Protein AF-A0A482V685-F1 (afdb_monomer_lite)

Organism: Asbolus verrucosus (NCBI:txid1661398)

InterPro domains:
  IPR013604 7TM chemosensory receptor [PF08395] (201-281)

Foldseek 3Di:
DQPPLVQVLQVVCLVLLLADRLDDDDDPVSVVVLVVSLVVLVVLLVQLVVLPPVPPDDDPVVVVVVVVVSVVLSVVSVCSNCCCRPPCVVVSNVLSVVLVVLCVVLVPSPVLVVLSVVLVCQLVVVVVVLVVVLVVVCVVPPVPSSCSNPVSVSVSVSSVSSVVSVVVSSVVSVVSSVVVVVVVVCCVLCVVCVVPVPVSVLVVVVVLLVVLVVVLVVLVVCLVPPDPDPVVNVVSVVVSVVSVVPPDFDDDVVPGTSDPVVVVVVVVVVVVVVVVVVVVVVVVVVD

Secondary structure (DSSP, 8-state):
---HHHHHHHHHHHHTTSS--SS----HHHHHHHHHHHHHHHHHHHHHHHH-GGGGSS-HHHHHHHHHHHHHHHHHHHHHHHIIIIISHHHHHHHHHHHHHHHHHH--HHHHHHHHHHHHHHHHHHHHHHHHHHHHHHHHH-HHHHHHHHHHHHHHHHHHHHHHHHHHHHHHHHHHHHHHHHHHHHHHHHTTTSS-HHHHHHHHHHHHHHHHHHHHHHHHHHHHHH--SHHHHHHHHHHHHHHHHT----EETTTEE--HHHHHHHHHHHHHHHHHHHHHHHHHHT-

Sequence (287 aa):
MAPKSLKCLFNIGSFLAITPCYEQKVTFLRKVYSVLLMIFITICVGVSNGYRQFYRGSMYLRVVTSILMEIVLLLFSCYTTMAVVFFKREQWQRLMKNLKIIIKALGDDRAISRAASAAIFAVIFTLVLEIFSYSVWSQIFGFGRYFWDFSVYYLEFYMLLYYNIFLCFILSLLLSYYKQLRRALLQDLFLPLKDSGATALIIMCDLILMEVEKILDLFCDLQRDYVKNPLQRRLLDDINLMILQNIPKFSGARFFDISRSTILHSLETVTTFIIISIQFRTSMINQ

pLDDT: mean 87.03, std 8.71, range [55.22, 96.44]

Radius of gyration: 31.17 Å; chains: 1; bounding box: 61×54×102 Å

Structure (mmCIF, N/CA/C/O backbone):
data_AF-A0A482V685-F1
#
_entry.id   AF-A0A482V685-F1
#
loop_
_atom_site.group_PDB
_atom_site.id
_atom_site.type_symbol
_atom_site.label_atom_id
_atom_site.label_alt_id
_atom_site.label_comp_id
_atom_site.label_asym_id
_atom_site.label_entity_id
_atom_site.label_seq_id
_atom_site.pdbx_PDB_ins_code
_atom_site.Cartn_x
_atom_site.Cartn_y
_atom_site.Cartn_z
_atom_site.occupancy
_atom_site.B_iso_or_equiv
_atom_site.auth_seq_id
_atom_site.auth_comp_id
_atom_site.auth_asym_id
_atom_site.auth_atom_id
_atom_site.pdbx_PDB_model_num
ATOM 1 N N . MET A 1 1 ? -17.330 13.496 7.751 1.00 62.19 1 MET A N 1
ATOM 2 C CA . MET A 1 1 ? -16.949 13.641 6.322 1.00 62.19 1 MET A CA 1
ATOM 3 C C . MET A 1 1 ? -15.516 13.134 6.198 1.00 62.19 1 MET A C 1
ATOM 5 O O . MET A 1 1 ? -14.793 13.294 7.168 1.00 62.19 1 MET A O 1
ATOM 9 N N . ALA A 1 2 ? -15.097 12.479 5.111 1.00 74.50 2 ALA A N 1
ATOM 10 C CA . ALA A 1 2 ? -13.683 12.094 5.004 1.00 74.50 2 ALA A CA 1
ATOM 11 C C . ALA A 1 2 ? -12.808 13.363 4.916 1.00 74.50 2 ALA A C 1
ATOM 13 O O . ALA A 1 2 ? -13.214 14.304 4.225 1.00 74.50 2 ALA A O 1
ATOM 14 N N . PRO A 1 3 ? -11.641 13.420 5.583 1.00 86.00 3 PRO A N 1
ATOM 15 C CA . PRO A 1 3 ? -10.763 14.579 5.486 1.00 86.00 3 PRO A CA 1
ATOM 16 C C . PRO A 1 3 ? -10.330 14.801 4.030 1.00 86.00 3 PRO A C 1
ATOM 18 O O . PRO A 1 3 ? -10.116 13.848 3.276 1.00 86.00 3 PRO A O 1
ATOM 21 N N . LYS A 1 4 ? -10.206 16.071 3.620 1.00 91.31 4 LYS A N 1
ATOM 22 C CA . LYS A 1 4 ? -9.883 16.456 2.230 1.00 91.31 4 LYS A CA 1
ATOM 23 C C . LYS A 1 4 ? -8.593 15.791 1.722 1.00 91.31 4 LYS A C 1
ATOM 25 O O . LYS A 1 4 ? -8.537 15.378 0.566 1.00 91.31 4 LYS A O 1
ATOM 30 N N . SER A 1 5 ? -7.597 15.629 2.597 1.00 89.81 5 SER A N 1
ATOM 31 C CA . SER A 1 5 ? -6.329 14.945 2.308 1.00 89.81 5 SER A CA 1
ATOM 32 C C . SER A 1 5 ? -6.538 13.487 1.897 1.00 89.81 5 SER A C 1
ATOM 34 O O . SER A 1 5 ? -6.016 13.046 0.878 1.00 89.81 5 SER A O 1
ATOM 36 N N . LEU A 1 6 ? -7.386 12.750 2.612 1.00 90.88 6 LEU A N 1
ATOM 37 C CA . LEU A 1 6 ? -7.695 11.363 2.280 1.00 90.88 6 LEU A CA 1
ATOM 38 C C . LEU A 1 6 ? -8.316 11.237 0.885 1.00 90.88 6 LEU A C 1
ATOM 40 O O . LEU A 1 6 ? -7.913 10.380 0.100 1.00 90.88 6 LEU A O 1
ATOM 44 N N . LYS A 1 7 ? -9.266 12.122 0.554 1.00 91.81 7 LYS A N 1
ATOM 45 C CA . LYS A 1 7 ? -9.892 12.155 -0.775 1.00 91.81 7 LYS A CA 1
ATOM 46 C C . LYS A 1 7 ? -8.856 12.422 -1.870 1.00 91.81 7 LYS A C 1
ATOM 48 O O . LYS A 1 7 ? -8.903 11.771 -2.906 1.00 91.81 7 LYS A O 1
ATOM 53 N N . CYS A 1 8 ? -7.901 13.318 -1.620 1.00 93.69 8 CYS A N 1
ATOM 54 C CA . CYS A 1 8 ? -6.792 13.579 -2.536 1.00 93.69 8 CYS A CA 1
ATOM 55 C C . CYS A 1 8 ? -5.939 12.321 -2.771 1.00 93.69 8 CYS A C 1
ATOM 57 O O . CYS A 1 8 ? -5.751 11.923 -3.918 1.00 93.69 8 CYS A O 1
ATOM 59 N N . LEU A 1 9 ? -5.518 11.637 -1.699 1.00 93.94 9 LEU A N 1
ATOM 60 C CA . LEU A 1 9 ? -4.710 10.418 -1.797 1.00 93.94 9 LEU A CA 1
ATOM 61 C C . LEU A 1 9 ? -5.416 9.336 -2.629 1.00 93.94 9 LEU A C 1
ATOM 63 O O . LEU A 1 9 ? -4.810 8.771 -3.536 1.00 93.94 9 LEU A O 1
ATOM 67 N N . PHE A 1 10 ? -6.708 9.094 -2.382 1.00 92.81 10 PHE A N 1
ATOM 68 C CA . PHE A 1 10 ? -7.498 8.134 -3.161 1.00 92.81 10 PHE A CA 1
ATOM 69 C C . PHE A 1 10 ? -7.735 8.562 -4.609 1.00 92.81 10 PHE A C 1
ATOM 71 O O . PHE A 1 10 ? -7.785 7.705 -5.488 1.00 92.81 10 PHE A O 1
ATOM 78 N N . ASN A 1 11 ? -7.872 9.860 -4.878 1.00 93.44 11 ASN A N 1
ATOM 79 C CA . ASN A 1 11 ? -8.016 10.359 -6.242 1.00 93.44 11 ASN A CA 1
ATOM 80 C C . ASN A 1 11 ? -6.745 10.108 -7.063 1.00 93.44 11 ASN A C 1
ATOM 82 O O . ASN A 1 11 ? -6.858 9.646 -8.197 1.00 93.44 11 ASN A O 1
ATOM 86 N N . ILE A 1 12 ? -5.560 10.329 -6.477 1.00 93.56 12 ILE A N 1
ATOM 87 C CA . ILE A 1 12 ? -4.270 10.031 -7.123 1.00 93.56 12 ILE A CA 1
ATOM 88 C C . ILE A 1 12 ? -4.190 8.538 -7.470 1.00 93.56 12 ILE A C 1
ATOM 90 O O . ILE A 1 12 ? -3.956 8.177 -8.618 1.00 93.56 12 ILE A O 1
ATOM 94 N N . GLY A 1 13 ? -4.479 7.651 -6.516 1.00 93.19 13 GLY A N 1
ATOM 95 C CA . GLY A 1 13 ? -4.413 6.207 -6.766 1.00 93.19 13 GLY A CA 1
ATOM 96 C C . GLY A 1 13 ? -5.493 5.706 -7.723 1.00 93.19 13 GLY A C 1
ATOM 97 O O . GLY A 1 13 ? -5.265 4.756 -8.470 1.00 93.19 13 GLY A O 1
ATOM 98 N N . SER A 1 14 ? -6.654 6.364 -7.752 1.00 93.56 14 SER A N 1
ATOM 99 C CA . SER A 1 14 ? -7.713 6.068 -8.715 1.00 93.56 14 SER A CA 1
ATOM 100 C C . SER A 1 14 ? -7.329 6.485 -10.131 1.00 93.56 14 SER A C 1
ATOM 102 O O . SER A 1 14 ? -7.692 5.774 -11.067 1.00 93.56 14 SER A O 1
ATOM 104 N N . PHE A 1 15 ? -6.617 7.603 -10.294 1.00 93.50 15 PHE A N 1
ATOM 105 C CA . PHE A 1 15 ? -6.074 8.039 -11.582 1.00 93.50 15 PHE A CA 1
ATOM 106 C C . PHE A 1 15 ? -5.068 7.017 -12.127 1.00 93.50 15 PHE A C 1
ATOM 108 O O . PHE A 1 15 ? -5.169 6.606 -13.280 1.00 93.50 15 PHE A O 1
ATOM 115 N N . LEU A 1 16 ? -4.197 6.500 -11.258 1.00 92.94 16 LEU A N 1
ATOM 116 C CA . LEU A 1 16 ? -3.242 5.436 -11.580 1.00 92.94 16 LEU A CA 1
ATOM 117 C C . LEU A 1 16 ? -3.884 4.041 -11.733 1.00 92.94 16 LEU A C 1
ATOM 119 O O . LEU A 1 16 ? -3.189 3.068 -11.977 1.00 92.94 16 LEU A O 1
ATOM 123 N N . ALA A 1 17 ? -5.201 3.903 -11.545 1.00 93.94 17 ALA A N 1
ATOM 124 C CA . ALA A 1 17 ? -5.900 2.613 -11.478 1.00 93.94 17 ALA A CA 1
ATOM 125 C C . ALA A 1 17 ? -5.356 1.620 -10.418 1.00 93.94 17 ALA A C 1
ATOM 127 O O . ALA A 1 17 ? -5.710 0.444 -10.446 1.00 93.94 17 ALA A O 1
ATOM 128 N N . ILE A 1 18 ? -4.565 2.091 -9.447 1.00 93.31 18 ILE A N 1
ATOM 129 C CA . ILE A 1 18 ? -4.012 1.282 -8.348 1.00 93.31 18 ILE A CA 1
ATOM 130 C C . ILE A 1 18 ? -5.030 1.124 -7.218 1.00 93.31 18 ILE A C 1
ATOM 132 O O . ILE A 1 18 ? -5.082 0.089 -6.562 1.00 93.31 18 ILE A O 1
ATOM 136 N N . THR A 1 19 ? -5.843 2.147 -6.950 1.00 92.19 19 THR A N 1
ATOM 137 C CA . THR A 1 19 ? -6.819 2.104 -5.853 1.00 92.19 19 THR A CA 1
ATOM 138 C C . THR A 1 19 ? -8.241 2.284 -6.370 1.00 92.19 19 THR A C 1
ATOM 140 O O . THR A 1 19 ? -8.478 3.016 -7.337 1.00 92.19 19 THR A O 1
ATOM 143 N N . PRO A 1 20 ? -9.235 1.619 -5.755 1.00 84.25 20 PRO A N 1
ATOM 144 C CA . PRO A 1 20 ? -10.628 1.839 -6.095 1.00 84.25 20 PRO A CA 1
ATOM 145 C C . PRO A 1 20 ? -11.108 3.180 -5.520 1.00 84.25 20 PRO A C 1
ATOM 147 O O . PRO A 1 20 ? -10.940 3.479 -4.342 1.00 84.25 20 PRO A O 1
ATOM 150 N N . CYS A 1 21 ? -11.747 3.980 -6.371 1.00 81.81 21 CYS A N 1
ATOM 151 C CA . CYS A 1 21 ? -12.415 5.233 -6.013 1.00 81.81 21 CYS A CA 1
ATOM 152 C C . CYS A 1 21 ? -13.366 5.041 -4.820 1.00 81.81 21 CYS A C 1
ATOM 154 O O . CYS A 1 21 ? -14.158 4.097 -4.790 1.00 81.81 21 CYS A O 1
ATOM 156 N N . TYR A 1 22 ? -13.286 5.967 -3.862 1.00 75.00 22 TYR A N 1
ATOM 157 C CA . TYR A 1 22 ? -13.930 5.883 -2.550 1.00 75.00 22 TYR A CA 1
ATOM 158 C C . TYR A 1 22 ? -15.470 5.902 -2.601 1.00 75.00 22 TYR A C 1
ATOM 160 O O . TYR A 1 22 ? -16.114 5.278 -1.760 1.00 75.00 22 TYR A O 1
ATOM 168 N N . GLU A 1 23 ? -16.075 6.599 -3.572 1.00 77.25 23 GLU A N 1
ATOM 169 C CA . GLU A 1 23 ? -17.524 6.894 -3.563 1.00 77.25 23 GLU A CA 1
ATOM 170 C C . GLU A 1 23 ? -18.298 6.306 -4.750 1.00 77.25 23 GLU A C 1
ATOM 172 O O . GLU A 1 23 ? -19.525 6.234 -4.708 1.00 77.25 23 GLU A O 1
ATOM 177 N N . GLN A 1 24 ? -17.619 5.855 -5.806 1.00 75.38 24 GLN A N 1
ATOM 178 C CA . GLN A 1 24 ? -18.279 5.598 -7.085 1.00 75.38 24 GLN A CA 1
ATOM 179 C C . GLN A 1 24 ? -18.503 4.104 -7.346 1.00 75.38 24 GLN A C 1
ATOM 181 O O . GLN A 1 24 ? -17.577 3.291 -7.261 1.00 75.38 24 GLN A O 1
ATOM 186 N N . LYS A 1 25 ? -19.739 3.734 -7.725 1.00 82.31 25 LYS A N 1
ATOM 187 C CA . LYS A 1 25 ? -20.015 2.418 -8.322 1.00 82.31 25 LYS A CA 1
ATOM 188 C C . LYS A 1 25 ? -19.099 2.266 -9.538 1.00 82.31 25 LYS A C 1
ATOM 190 O O . LYS A 1 25 ? -19.094 3.121 -10.417 1.00 82.31 25 LYS A O 1
ATOM 195 N N . VAL A 1 26 ? -18.300 1.200 -9.561 1.00 77.56 26 VAL A N 1
ATOM 196 C CA . VAL A 1 26 ? -17.372 0.928 -10.667 1.00 77.56 26 VAL A CA 1
ATOM 197 C C . VAL A 1 26 ? -18.179 0.813 -11.957 1.00 77.56 26 VAL A C 1
ATOM 199 O O . VAL A 1 26 ? -18.981 -0.110 -12.102 1.00 77.56 26 VAL A O 1
ATOM 202 N N . THR A 1 27 ? -17.978 1.761 -12.865 1.00 89.62 27 THR A N 1
ATOM 203 C CA . THR A 1 27 ? -18.570 1.755 -14.200 1.00 89.62 27 THR A CA 1
ATOM 204 C C . THR A 1 27 ? -17.778 0.819 -15.110 1.00 89.62 27 THR A C 1
ATOM 206 O O . THR A 1 27 ? -16.584 0.591 -14.901 1.00 89.62 27 THR A O 1
ATOM 209 N N . PHE A 1 28 ? -18.434 0.277 -16.138 1.00 92.56 28 PHE A N 1
ATOM 210 C CA . PHE A 1 28 ? -17.773 -0.515 -17.180 1.00 92.56 28 PHE A CA 1
ATOM 211 C C . PHE A 1 28 ? -16.567 0.231 -17.785 1.00 92.56 28 PHE A C 1
ATOM 213 O O . PHE A 1 28 ? -15.498 -0.356 -17.932 1.00 92.56 28 PHE A O 1
ATOM 220 N N . LEU A 1 29 ? -16.695 1.550 -17.982 1.00 91.88 29 LEU A N 1
ATOM 221 C CA . LEU A 1 29 ? -15.625 2.436 -18.460 1.00 91.88 29 LEU A CA 1
ATOM 222 C C . LEU A 1 29 ? -14.333 2.333 -17.645 1.00 91.88 29 LEU A C 1
ATOM 224 O O . LEU A 1 29 ? -13.248 2.372 -18.210 1.00 91.88 29 LEU A O 1
ATOM 228 N N . ARG A 1 30 ? -14.422 2.152 -16.324 1.00 91.44 30 ARG A N 1
ATOM 229 C CA . ARG A 1 30 ? -13.226 2.029 -15.486 1.00 91.44 30 ARG A CA 1
ATOM 230 C C . ARG A 1 30 ? -12.493 0.706 -15.693 1.00 91.44 30 ARG A C 1
ATOM 232 O O . ARG A 1 30 ? -11.270 0.672 -15.604 1.00 91.44 30 ARG A O 1
ATOM 239 N N . LYS A 1 31 ? -13.227 -0.376 -15.967 1.00 93.94 31 LYS A N 1
ATOM 240 C CA . LYS A 1 31 ? -12.612 -1.663 -16.317 1.00 93.94 31 LYS A CA 1
ATOM 241 C C . LYS A 1 31 ? -11.865 -1.544 -17.640 1.00 93.94 31 LYS A C 1
ATOM 243 O O . LYS A 1 31 ? -10.714 -1.952 -17.715 1.00 93.94 31 LYS A O 1
ATOM 248 N N . VAL A 1 32 ? -12.504 -0.918 -18.631 1.00 95.38 32 VAL A N 1
ATOM 249 C CA . VAL A 1 32 ? -11.889 -0.632 -19.933 1.00 95.38 32 VAL A CA 1
ATOM 250 C C . VAL A 1 32 ? -10.640 0.233 -19.754 1.00 95.38 32 VAL A C 1
ATOM 252 O O . VAL A 1 32 ? -9.585 -0.144 -20.245 1.00 95.38 32 VAL A O 1
ATOM 255 N N . TYR A 1 33 ? -10.716 1.314 -18.971 1.00 94.69 33 TYR A N 1
ATOM 256 C CA . TYR A 1 33 ? -9.562 2.165 -18.658 1.00 94.69 33 TYR A CA 1
ATOM 257 C C . TYR A 1 33 ? -8.395 1.378 -18.052 1.00 94.69 33 TYR A C 1
ATOM 259 O O . TYR A 1 33 ? -7.266 1.525 -18.502 1.00 94.69 33 TYR A O 1
ATOM 267 N N . SER A 1 34 ? -8.656 0.502 -17.076 1.00 94.56 34 SER A N 1
ATOM 268 C CA . SER A 1 34 ? -7.600 -0.304 -16.454 1.00 94.56 34 SER A CA 1
ATOM 269 C C . SER A 1 34 ? -6.942 -1.277 -17.433 1.00 94.56 34 SER A C 1
ATOM 271 O O . SER A 1 34 ? -5.732 -1.460 -17.372 1.00 94.56 34 SER A O 1
ATOM 273 N N . VAL A 1 35 ? -7.717 -1.899 -18.327 1.00 95.56 35 VAL A N 1
ATOM 274 C CA . VAL A 1 35 ? -7.177 -2.805 -19.355 1.00 95.56 35 VAL A CA 1
ATOM 275 C C . VAL A 1 35 ? -6.367 -2.022 -20.387 1.00 95.56 35 VAL A C 1
ATOM 277 O O . VAL A 1 35 ? -5.271 -2.442 -20.743 1.00 95.56 35 VAL A O 1
ATOM 280 N N . LEU A 1 36 ? -6.860 -0.858 -20.821 1.00 96.06 36 LEU A N 1
ATOM 281 C CA . LEU A 1 36 ? -6.136 0.022 -21.740 1.00 96.06 36 LEU A CA 1
ATOM 282 C C . LEU A 1 36 ? -4.824 0.522 -21.132 1.00 96.06 36 LEU A C 1
ATOM 284 O O . LEU A 1 36 ? -3.802 0.481 -21.808 1.00 96.06 36 LEU A O 1
ATOM 288 N N . LEU A 1 37 ? -4.831 0.929 -19.859 1.00 94.25 37 LEU A N 1
ATOM 289 C CA . LEU A 1 37 ? -3.624 1.341 -19.142 1.00 94.25 37 LEU A CA 1
ATOM 290 C C . LEU A 1 37 ? -2.604 0.197 -19.076 1.00 94.25 37 LEU A C 1
ATOM 292 O O . LEU A 1 37 ? -1.417 0.419 -19.287 1.00 94.25 37 LEU A O 1
ATOM 296 N N . MET A 1 38 ? -3.067 -1.033 -18.851 1.00 95.56 38 MET A N 1
ATOM 297 C CA . MET A 1 38 ? -2.201 -2.209 -18.824 1.00 95.56 38 MET A CA 1
ATOM 298 C C . MET A 1 38 ? -1.584 -2.549 -20.177 1.00 95.56 38 MET A C 1
ATOM 300 O O . MET A 1 38 ? -0.382 -2.812 -20.259 1.00 95.56 38 MET A O 1
ATOM 304 N N . ILE A 1 39 ? -2.385 -2.514 -21.242 1.00 96.25 39 ILE A N 1
ATOM 305 C CA . ILE A 1 39 ? -1.893 -2.710 -22.610 1.00 96.25 39 ILE A CA 1
ATOM 306 C C . ILE A 1 39 ? -0.878 -1.614 -22.950 1.00 96.25 39 ILE A C 1
ATOM 308 O O . ILE A 1 39 ? 0.193 -1.916 -23.468 1.00 96.25 39 ILE A O 1
ATOM 312 N N . PHE A 1 40 ? -1.180 -0.363 -22.597 1.00 95.75 40 PHE A N 1
ATOM 313 C CA . PHE A 1 40 ? -0.293 0.775 -22.812 1.00 95.75 40 PHE A CA 1
ATOM 314 C C . PHE A 1 40 ? 1.056 0.597 -22.104 1.00 95.75 40 PHE A C 1
ATOM 316 O O . PHE A 1 40 ? 2.086 0.669 -22.768 1.00 95.75 40 PHE A O 1
ATOM 323 N N . ILE A 1 41 ? 1.067 0.277 -20.801 1.00 94.44 41 ILE A N 1
ATOM 324 C CA . ILE A 1 41 ? 2.307 0.023 -20.043 1.00 94.44 41 ILE A CA 1
ATOM 325 C C . ILE A 1 41 ? 3.104 -1.122 -20.684 1.00 94.44 41 ILE A C 1
ATOM 327 O O . ILE A 1 41 ? 4.301 -0.978 -20.911 1.00 94.44 41 ILE A O 1
ATOM 331 N N . THR A 1 42 ? 2.444 -2.220 -21.064 1.00 95.56 42 THR A N 1
ATOM 332 C CA . THR A 1 42 ? 3.111 -3.381 -21.681 1.00 95.56 42 THR A CA 1
ATOM 333 C C . THR A 1 42 ? 3.760 -3.033 -23.026 1.00 95.56 42 THR A C 1
ATOM 335 O O . THR A 1 42 ? 4.901 -3.418 -23.280 1.00 95.56 42 THR A O 1
ATOM 338 N N . ILE A 1 43 ? 3.064 -2.275 -23.883 1.00 96.12 43 ILE A N 1
ATOM 339 C CA . ILE A 1 43 ? 3.611 -1.796 -25.163 1.00 96.12 43 ILE A CA 1
ATOM 340 C C . ILE A 1 43 ? 4.798 -0.866 -24.907 1.00 96.12 43 ILE A C 1
ATOM 342 O O . ILE A 1 43 ? 5.842 -1.023 -25.536 1.00 96.12 43 ILE A O 1
ATOM 346 N N . CYS A 1 44 ? 4.666 0.068 -23.966 1.00 94.62 44 CYS A N 1
ATOM 347 C CA . CYS A 1 44 ? 5.731 0.988 -23.586 1.00 94.62 44 CYS A CA 1
ATOM 348 C C . CYS A 1 44 ? 6.988 0.248 -23.102 1.00 94.62 44 CYS A C 1
ATOM 350 O O . CYS A 1 44 ? 8.083 0.586 -23.547 1.00 94.62 44 CYS A O 1
ATOM 352 N N . VAL A 1 45 ? 6.846 -0.784 -22.263 1.00 93.94 45 VAL A N 1
ATOM 353 C CA . VAL A 1 45 ? 7.972 -1.626 -21.817 1.00 93.94 45 VAL A CA 1
ATOM 354 C C . VAL A 1 45 ? 8.614 -2.340 -23.006 1.00 93.94 45 VAL A C 1
ATOM 356 O O . VAL A 1 45 ? 9.831 -2.298 -23.158 1.00 93.94 45 VAL A O 1
ATOM 359 N N . GLY A 1 46 ? 7.812 -2.930 -23.899 1.00 93.25 46 GLY A N 1
ATOM 360 C CA . GLY A 1 46 ? 8.320 -3.593 -25.103 1.00 93.25 46 GLY A CA 1
ATOM 361 C C . GLY A 1 46 ? 9.110 -2.652 -26.020 1.00 93.25 46 GLY A C 1
ATOM 362 O O . GLY A 1 46 ? 10.200 -2.999 -26.474 1.00 93.25 46 GLY A O 1
ATOM 363 N N . VAL A 1 47 ? 8.596 -1.439 -26.248 1.00 92.94 47 VAL A N 1
ATOM 364 C CA . VAL A 1 47 ? 9.275 -0.400 -27.038 1.00 92.94 47 VAL A CA 1
ATOM 365 C C . VAL A 1 47 ? 10.567 0.047 -26.351 1.00 92.94 47 VAL A C 1
ATOM 367 O O . VAL A 1 47 ? 11.613 0.075 -26.997 1.00 92.94 47 VAL A O 1
ATOM 370 N N . SER A 1 48 ? 10.524 0.338 -25.047 1.00 91.94 48 SER A N 1
ATOM 371 C CA . SER A 1 48 ? 11.700 0.746 -24.266 1.00 91.94 48 SER A CA 1
ATOM 372 C C . SER A 1 48 ? 12.801 -0.321 -24.310 1.00 91.94 48 SER A C 1
ATOM 374 O O . SER A 1 48 ? 13.964 -0.006 -24.559 1.00 91.94 48 SER A O 1
ATOM 376 N N . ASN A 1 49 ? 12.432 -1.599 -24.209 1.00 89.50 49 ASN A N 1
ATOM 377 C CA . ASN A 1 49 ? 13.371 -2.715 -24.313 1.00 89.50 49 ASN A CA 1
ATOM 378 C C . ASN A 1 49 ? 13.982 -2.865 -25.711 1.00 89.50 49 ASN A C 1
ATOM 380 O O . ASN A 1 49 ? 15.149 -3.236 -25.823 1.00 89.50 49 ASN A O 1
ATOM 384 N N . GLY A 1 50 ? 13.242 -2.526 -26.770 1.00 90.00 50 GLY A N 1
ATOM 385 C CA . GLY A 1 50 ? 13.778 -2.471 -28.132 1.00 90.00 50 GLY A CA 1
ATOM 386 C C . GLY A 1 50 ? 14.837 -1.378 -28.322 1.00 90.00 50 GLY A C 1
ATOM 387 O O . GLY A 1 50 ? 15.829 -1.598 -29.019 1.00 90.00 50 GLY A O 1
ATOM 388 N N . TYR A 1 51 ? 14.656 -0.220 -27.677 1.00 88.81 51 TYR A N 1
ATOM 389 C CA . TYR A 1 51 ? 15.606 0.899 -27.741 1.00 88.81 51 TYR A CA 1
ATOM 390 C C . TYR A 1 51 ? 16.844 0.704 -26.860 1.00 88.81 51 TYR A C 1
ATOM 392 O O . TYR A 1 51 ? 17.928 1.161 -27.232 1.00 88.81 51 TYR A O 1
ATOM 400 N N . ARG A 1 52 ? 16.731 -0.049 -25.757 1.00 84.88 52 ARG A N 1
ATOM 401 C CA . ARG A 1 52 ? 17.841 -0.420 -24.863 1.00 84.88 52 ARG A CA 1
ATOM 402 C C . ARG A 1 52 ? 18.812 -1.418 -25.522 1.00 84.88 52 ARG A C 1
ATOM 404 O O . ARG A 1 52 ? 19.065 -2.508 -25.020 1.00 84.88 52 ARG A O 1
ATOM 411 N N . GLN A 1 53 ? 19.484 -1.015 -26.603 1.00 73.25 53 GLN A N 1
ATOM 412 C CA . GLN A 1 53 ? 20.638 -1.722 -27.192 1.00 73.25 53 GLN A CA 1
ATOM 413 C C . GLN A 1 53 ? 21.889 -1.737 -26.279 1.00 73.25 53 GLN A C 1
ATOM 415 O O . GLN A 1 53 ? 22.956 -2.205 -26.681 1.00 73.25 53 GLN A O 1
ATOM 420 N N . PHE A 1 54 ? 21.767 -1.271 -25.031 1.00 63.28 54 PHE A N 1
ATOM 421 C CA . PHE A 1 54 ? 22.844 -1.124 -24.046 1.00 63.28 54 PHE A CA 1
ATOM 422 C C . PHE A 1 54 ? 23.504 -2.454 -23.625 1.00 63.28 54 PHE A C 1
ATOM 424 O O . PHE A 1 54 ? 24.600 -2.466 -23.066 1.00 63.28 54 PHE A O 1
ATOM 431 N N . TYR A 1 55 ? 22.884 -3.596 -23.929 1.00 64.25 55 TYR A N 1
ATOM 432 C CA . TYR A 1 55 ? 23.368 -4.913 -23.507 1.00 64.25 55 TYR A CA 1
ATOM 433 C C . TYR A 1 55 ? 24.577 -5.449 -24.281 1.00 64.25 55 TYR A C 1
ATOM 435 O O . TYR A 1 55 ? 25.145 -6.461 -23.882 1.00 64.25 55 TYR A O 1
ATOM 443 N N . ARG A 1 56 ? 25.029 -4.775 -25.347 1.00 66.19 56 ARG A N 1
ATOM 444 C CA . ARG A 1 56 ? 26.152 -5.272 -26.163 1.00 66.19 56 ARG A CA 1
ATOM 445 C C . ARG A 1 56 ? 27.526 -5.216 -25.482 1.00 66.19 56 ARG A C 1
ATOM 447 O O . ARG A 1 56 ? 28.439 -5.858 -25.983 1.00 66.19 56 ARG A O 1
ATOM 454 N N . GLY A 1 57 ? 27.688 -4.490 -24.370 1.00 75.25 57 GLY A N 1
ATOM 455 C CA . GLY A 1 57 ? 29.006 -4.290 -23.739 1.00 75.25 57 GLY A CA 1
ATOM 456 C C . GLY A 1 57 ? 29.091 -4.488 -22.222 1.00 75.25 57 GLY A C 1
ATOM 457 O O . GLY A 1 57 ? 30.164 -4.296 -21.658 1.00 75.25 57 GLY A O 1
ATOM 458 N N . SER A 1 58 ? 27.998 -4.831 -21.532 1.00 68.00 58 SER A N 1
ATOM 459 C CA . SER A 1 58 ? 27.992 -4.929 -20.061 1.00 68.00 58 SER A CA 1
ATOM 460 C C . SER A 1 58 ? 28.127 -6.370 -19.561 1.00 68.00 58 SER A C 1
ATOM 462 O O . SER A 1 58 ? 27.626 -7.289 -20.202 1.00 68.00 58 SER A O 1
ATOM 464 N N . MET A 1 59 ? 28.744 -6.566 -18.387 1.00 81.44 59 MET A N 1
ATOM 465 C CA . MET A 1 59 ? 28.832 -7.876 -17.725 1.00 81.44 59 MET A CA 1
ATOM 466 C C . MET A 1 59 ? 27.443 -8.520 -17.571 1.00 81.44 59 MET A C 1
ATOM 468 O O . MET A 1 59 ? 26.525 -7.882 -17.054 1.00 81.44 59 MET A O 1
ATOM 472 N N . TYR A 1 60 ? 27.316 -9.796 -17.956 1.00 87.19 60 TYR A N 1
ATOM 473 C CA . TYR A 1 60 ? 26.068 -10.577 -17.972 1.00 87.19 60 TYR A CA 1
ATOM 474 C C . TYR A 1 60 ? 25.196 -10.420 -16.714 1.00 87.19 60 TYR A C 1
ATOM 476 O O . TYR A 1 60 ? 23.975 -10.347 -16.822 1.00 87.19 60 TYR A O 1
ATOM 484 N N . LEU A 1 61 ? 25.802 -10.294 -15.527 1.00 82.69 61 LEU A N 1
ATOM 485 C CA . LEU A 1 61 ? 25.072 -10.099 -14.270 1.00 82.69 61 LEU A CA 1
ATOM 486 C C . LEU A 1 61 ? 24.188 -8.845 -14.275 1.00 82.69 61 LEU A C 1
ATOM 488 O O . LEU A 1 61 ? 23.038 -8.922 -13.855 1.00 82.69 61 LEU A O 1
ATOM 492 N N . ARG A 1 62 ? 24.678 -7.711 -14.793 1.00 84.31 62 ARG A N 1
ATOM 493 C CA . ARG A 1 62 ? 23.914 -6.451 -14.821 1.00 84.31 62 ARG A CA 1
ATOM 494 C C . ARG A 1 62 ? 22.708 -6.546 -15.757 1.00 84.31 62 ARG A C 1
ATOM 496 O O . ARG A 1 62 ? 21.651 -5.993 -15.461 1.00 84.31 62 ARG A O 1
ATOM 503 N N . VAL A 1 63 ? 22.868 -7.276 -16.861 1.00 86.62 63 VAL A N 1
ATOM 504 C CA . VAL A 1 63 ? 21.798 -7.553 -17.829 1.00 86.62 63 VAL A CA 1
ATOM 505 C C . VAL A 1 63 ? 20.698 -8.374 -17.180 1.00 86.62 63 VAL A C 1
ATOM 507 O O . VAL A 1 63 ? 19.536 -7.976 -17.198 1.00 86.62 63 VAL A O 1
ATOM 510 N N . VAL A 1 64 ? 21.079 -9.478 -16.536 1.00 89.12 64 VAL A N 1
ATOM 511 C CA . VAL A 1 64 ? 20.137 -10.372 -15.860 1.00 89.12 64 VAL A CA 1
ATOM 512 C C . VAL A 1 64 ? 19.384 -9.635 -14.756 1.00 89.12 64 VAL A C 1
ATOM 514 O O . VAL A 1 64 ? 18.162 -9.742 -14.692 1.00 89.12 64 VAL A O 1
ATOM 517 N N . THR A 1 65 ? 20.067 -8.837 -13.926 1.00 88.19 65 THR A N 1
ATOM 518 C CA . THR A 1 65 ? 19.393 -8.063 -12.870 1.00 88.19 65 THR A CA 1
ATOM 519 C C . THR A 1 65 ? 18.439 -7.013 -13.432 1.00 88.19 65 THR A C 1
ATOM 521 O O . THR A 1 65 ? 17.371 -6.817 -12.862 1.00 88.19 65 THR A O 1
ATOM 524 N N . SER A 1 66 ? 18.786 -6.363 -14.550 1.00 88.25 66 SER A N 1
ATOM 525 C CA . SER A 1 66 ? 17.915 -5.371 -15.194 1.00 88.25 66 SER A CA 1
ATOM 526 C C . SER A 1 66 ? 16.648 -6.019 -15.752 1.00 88.25 66 SER A C 1
ATOM 528 O O . SER A 1 66 ? 15.547 -5.581 -15.433 1.00 88.25 66 SER A O 1
ATOM 530 N N . ILE A 1 67 ? 16.794 -7.118 -16.500 1.00 90.12 67 ILE A N 1
ATOM 531 C CA . ILE A 1 67 ? 15.663 -7.872 -17.060 1.00 90.12 67 ILE A CA 1
ATOM 532 C C . ILE A 1 67 ? 14.767 -8.410 -15.940 1.00 90.12 67 ILE A C 1
ATOM 534 O O . ILE A 1 67 ? 13.546 -8.307 -16.014 1.00 90.12 67 ILE A O 1
ATOM 538 N N . LEU A 1 68 ? 15.359 -8.963 -14.877 1.00 92.81 68 LEU A N 1
ATOM 539 C CA . LEU A 1 68 ? 14.593 -9.471 -13.742 1.00 92.81 68 LEU A CA 1
ATOM 540 C C . LEU A 1 68 ? 13.801 -8.350 -13.058 1.00 92.81 68 LEU A C 1
ATOM 542 O O . LEU A 1 68 ? 12.631 -8.546 -12.735 1.00 92.81 68 LEU A O 1
ATOM 546 N N . MET A 1 69 ? 14.413 -7.178 -12.866 1.00 92.50 69 MET A N 1
ATOM 547 C CA . MET A 1 69 ? 13.744 -6.023 -12.271 1.00 92.50 69 MET A CA 1
ATOM 548 C C . MET A 1 69 ? 12.572 -5.542 -13.135 1.00 92.50 69 MET A C 1
ATOM 550 O O . MET A 1 69 ? 11.490 -5.309 -12.604 1.00 92.50 69 MET A O 1
ATOM 554 N N . GLU A 1 70 ? 12.750 -5.458 -14.456 1.00 92.31 70 GLU A N 1
ATOM 555 C CA . GLU A 1 70 ? 11.679 -5.111 -15.404 1.00 92.31 70 GLU A CA 1
ATOM 556 C C . GLU A 1 70 ? 10.522 -6.115 -15.348 1.00 92.31 70 GLU A C 1
ATOM 558 O O . GLU A 1 70 ? 9.363 -5.718 -15.261 1.00 92.31 70 GLU A O 1
ATOM 563 N N . ILE A 1 71 ? 10.815 -7.420 -15.325 1.00 93.75 71 ILE A N 1
ATOM 564 C CA . ILE A 1 71 ? 9.783 -8.460 -15.205 1.00 93.75 71 ILE A CA 1
ATOM 565 C C . ILE A 1 71 ? 9.013 -8.304 -13.891 1.00 93.75 71 ILE A C 1
ATOM 567 O O . ILE A 1 71 ? 7.785 -8.379 -13.888 1.00 93.75 71 ILE A O 1
ATOM 571 N N . VAL A 1 72 ? 9.708 -8.079 -12.773 1.00 94.94 72 VAL A N 1
ATOM 572 C CA . VAL A 1 72 ? 9.072 -7.896 -11.460 1.00 94.94 72 VAL A CA 1
ATOM 573 C C . VAL A 1 72 ? 8.187 -6.649 -11.448 1.00 94.94 72 VAL A C 1
ATOM 575 O O . VAL A 1 72 ? 7.053 -6.724 -10.975 1.00 94.94 72 VAL A O 1
ATOM 578 N N . LEU A 1 73 ? 8.669 -5.528 -11.986 1.00 94.19 73 LEU A N 1
ATOM 579 C CA . LEU A 1 73 ? 7.914 -4.276 -12.070 1.00 94.19 73 LEU A CA 1
ATOM 580 C C . LEU A 1 73 ? 6.682 -4.412 -12.970 1.00 94.19 73 LEU A C 1
ATOM 582 O O . LEU A 1 73 ? 5.587 -4.017 -12.562 1.00 94.19 73 LEU A O 1
ATOM 586 N N . LEU A 1 74 ? 6.823 -5.047 -14.134 1.00 94.56 74 LEU A N 1
ATOM 587 C CA . LEU A 1 74 ? 5.715 -5.297 -15.051 1.00 94.56 74 LEU A CA 1
ATOM 588 C C . LEU A 1 74 ? 4.675 -6.226 -14.417 1.00 94.56 74 LEU A C 1
ATOM 590 O O . LEU A 1 74 ? 3.487 -5.907 -14.407 1.00 94.56 74 LEU A O 1
ATOM 594 N N . LEU A 1 75 ? 5.100 -7.352 -13.832 1.00 94.56 75 LEU A N 1
ATOM 595 C CA . LEU A 1 75 ? 4.203 -8.278 -13.133 1.00 9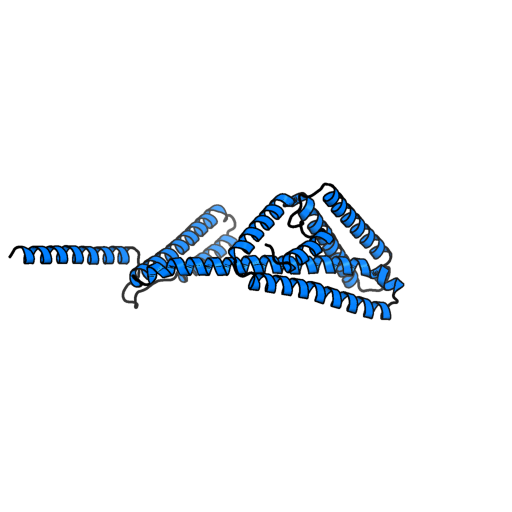4.56 75 LEU A CA 1
ATOM 596 C C . LEU A 1 75 ? 3.484 -7.596 -11.971 1.00 94.56 75 LEU A C 1
ATOM 598 O O . LEU A 1 75 ? 2.293 -7.830 -11.766 1.00 94.56 75 LEU A O 1
ATOM 602 N N . PHE A 1 76 ? 4.177 -6.736 -11.230 1.00 94.88 76 PHE A N 1
ATOM 603 C CA . PHE A 1 76 ? 3.590 -5.966 -10.145 1.00 94.88 76 PHE A CA 1
ATOM 604 C C . PHE A 1 76 ? 2.540 -4.966 -10.656 1.00 94.88 76 PHE A C 1
ATOM 606 O O . PHE A 1 76 ? 1.428 -4.920 -10.124 1.00 94.88 76 PHE A O 1
ATOM 613 N N . SER A 1 77 ? 2.845 -4.208 -11.711 1.00 94.38 77 SER A N 1
ATOM 614 C CA . SER A 1 77 ? 1.916 -3.264 -12.348 1.00 94.38 77 SER A CA 1
ATOM 615 C C . SER A 1 77 ? 0.685 -3.979 -12.924 1.00 94.38 77 SER A C 1
ATOM 617 O O . SER A 1 77 ? -0.450 -3.570 -12.665 1.00 94.38 77 SER A O 1
ATOM 619 N N . CYS A 1 78 ? 0.890 -5.114 -13.603 1.00 94.62 78 CYS A N 1
ATOM 620 C CA . CYS A 1 78 ? -0.163 -6.029 -14.054 1.00 94.62 78 CYS A CA 1
ATOM 621 C C . CYS A 1 78 ? -1.041 -6.492 -12.898 1.00 94.62 78 CYS A C 1
ATOM 623 O O . CYS A 1 78 ? -2.267 -6.391 -12.946 1.00 94.62 78 CYS A O 1
ATOM 625 N N . TYR A 1 79 ? -0.419 -7.024 -11.851 1.00 94.81 79 TYR A N 1
ATOM 626 C CA . TYR A 1 79 ? -1.138 -7.620 -10.742 1.00 94.81 79 TYR A CA 1
ATOM 627 C C . TYR A 1 79 ? -1.921 -6.573 -9.956 1.00 94.81 79 TYR A C 1
ATOM 629 O O . TYR A 1 79 ? -3.089 -6.798 -9.665 1.00 94.81 79 TYR A O 1
ATOM 637 N N . THR A 1 80 ? -1.326 -5.428 -9.623 1.00 93.12 80 THR A N 1
ATOM 638 C CA . THR A 1 80 ? -1.993 -4.401 -8.808 1.00 93.12 80 THR A CA 1
ATOM 639 C C . THR A 1 80 ? -3.226 -3.831 -9.503 1.00 93.12 80 THR A C 1
ATOM 641 O O . THR A 1 80 ? -4.299 -3.794 -8.898 1.00 93.12 80 THR A O 1
ATOM 644 N N . THR A 1 81 ? -3.124 -3.480 -10.783 1.00 92.88 81 THR A N 1
ATOM 645 C CA . THR A 1 81 ? -4.263 -2.980 -11.570 1.00 92.88 81 THR A CA 1
ATOM 646 C C . THR A 1 81 ? -5.341 -4.058 -11.762 1.00 92.88 81 THR A C 1
ATOM 648 O O . THR A 1 81 ? -6.520 -3.827 -11.472 1.00 92.88 81 THR A O 1
ATOM 651 N N . MET A 1 82 ? -4.961 -5.280 -12.158 1.00 91.94 82 MET A N 1
ATOM 652 C CA . MET A 1 82 ? -5.914 -6.366 -12.417 1.00 91.94 82 MET A CA 1
ATOM 653 C C . MET A 1 82 ? -6.568 -6.895 -11.138 1.00 91.94 82 MET A C 1
ATOM 655 O O . MET A 1 82 ? -7.776 -7.141 -11.113 1.00 91.94 82 MET A O 1
ATOM 659 N N . ALA A 1 83 ? -5.809 -7.056 -10.052 1.00 92.56 83 ALA A N 1
ATOM 660 C CA . ALA A 1 83 ? -6.324 -7.557 -8.779 1.00 92.56 83 ALA A CA 1
ATOM 661 C C . ALA A 1 83 ? -7.369 -6.613 -8.184 1.00 92.56 83 ALA A C 1
ATOM 663 O O . ALA A 1 83 ? -8.389 -7.075 -7.661 1.00 92.56 83 ALA A O 1
ATOM 664 N N . VAL A 1 84 ? -7.142 -5.303 -8.287 1.00 88.44 84 VAL A N 1
ATOM 665 C CA . VAL A 1 84 ? -8.049 -4.278 -7.758 1.00 88.44 84 VAL A CA 1
ATOM 666 C C . VAL A 1 84 ? -9.343 -4.211 -8.570 1.00 88.44 84 VAL A C 1
ATOM 668 O O . VAL A 1 84 ? -10.424 -4.054 -7.994 1.00 88.44 84 VAL A O 1
ATOM 671 N N . VAL A 1 85 ? -9.263 -4.369 -9.893 1.00 89.00 85 VAL A N 1
ATOM 672 C CA . VAL A 1 85 ? -10.417 -4.208 -10.788 1.00 89.00 85 VAL A CA 1
ATOM 673 C C . VAL A 1 85 ? -11.233 -5.492 -10.958 1.00 89.00 85 VAL A C 1
ATOM 675 O O . VAL A 1 85 ? -12.468 -5.424 -10.960 1.00 89.00 85 VAL A O 1
ATOM 678 N N . PHE A 1 86 ? -10.577 -6.649 -11.083 1.00 89.94 86 PHE A N 1
ATOM 679 C CA . PHE A 1 86 ? -11.223 -7.910 -11.458 1.00 89.94 86 PHE A CA 1
ATOM 680 C C . PHE A 1 86 ? -11.349 -8.896 -10.296 1.00 89.94 86 PHE A C 1
ATOM 682 O O . PHE A 1 86 ? -12.461 -9.314 -9.985 1.00 89.94 86 PHE A O 1
ATOM 689 N N . PHE A 1 87 ? -10.245 -9.256 -9.635 1.00 88.19 87 PHE A N 1
ATOM 690 C CA . PHE A 1 87 ? -10.231 -10.429 -8.747 1.00 88.19 87 PHE A CA 1
ATOM 691 C C . PHE A 1 87 ? -10.739 -10.158 -7.332 1.00 88.19 87 PHE A C 1
ATOM 693 O O . PHE A 1 87 ? -11.481 -10.957 -6.768 1.00 88.19 87 PHE A O 1
ATOM 700 N N . LYS A 1 88 ? -10.342 -9.036 -6.730 1.00 90.25 88 LYS A N 1
ATOM 701 C CA . LYS A 1 88 ? -10.576 -8.763 -5.302 1.00 90.25 88 LYS A CA 1
ATOM 702 C C . LYS A 1 88 ? -11.474 -7.558 -5.075 1.00 90.25 88 LYS A C 1
ATOM 704 O O . LYS A 1 88 ? -11.430 -6.935 -4.016 1.00 90.25 88 LYS A O 1
ATOM 709 N N . ARG A 1 89 ? -12.319 -7.231 -6.054 1.00 88.94 89 ARG A N 1
ATOM 710 C CA . ARG A 1 89 ? -13.183 -6.047 -6.008 1.00 88.94 89 ARG A CA 1
ATOM 711 C C . ARG A 1 89 ? -14.041 -6.002 -4.744 1.00 88.94 89 ARG A C 1
ATOM 713 O O . ARG A 1 89 ? -14.082 -4.973 -4.074 1.00 88.94 89 ARG A O 1
ATOM 720 N N . GLU A 1 90 ? -14.722 -7.095 -4.412 1.00 89.06 90 GLU A N 1
ATOM 721 C CA . GLU A 1 90 ? -15.598 -7.141 -3.235 1.00 89.06 90 GLU A CA 1
ATOM 722 C C . GLU A 1 90 ? -14.815 -7.000 -1.928 1.00 89.06 90 GLU A C 1
ATOM 724 O O . GLU A 1 90 ? -15.242 -6.280 -1.024 1.00 89.06 90 GLU A O 1
ATOM 729 N N . GLN A 1 91 ? -13.636 -7.627 -1.850 1.00 92.38 91 GLN A N 1
ATOM 730 C CA . GLN A 1 91 ? -12.742 -7.530 -0.696 1.00 92.38 91 GLN A CA 1
ATOM 731 C C . GLN A 1 91 ? -12.252 -6.095 -0.502 1.00 92.38 91 GLN A C 1
ATOM 733 O O . GLN A 1 91 ? -12.326 -5.565 0.603 1.00 92.38 91 GLN A O 1
ATOM 738 N N . TRP A 1 92 ? -11.842 -5.428 -1.582 1.00 89.56 92 TRP A N 1
ATOM 739 C CA . TRP A 1 92 ? -11.455 -4.021 -1.556 1.00 89.56 92 TRP A CA 1
ATOM 740 C C . TRP A 1 92 ? -12.613 -3.106 -1.161 1.00 89.56 92 TRP A C 1
ATOM 742 O O . TRP A 1 92 ? -12.440 -2.211 -0.339 1.00 89.56 92 TRP A O 1
ATOM 752 N N . GLN A 1 93 ? -13.820 -3.336 -1.681 1.00 89.44 93 GLN A N 1
ATOM 753 C CA . GLN A 1 93 ? -14.996 -2.569 -1.267 1.00 89.44 93 GLN A CA 1
ATOM 754 C C . GLN A 1 93 ? -15.318 -2.773 0.217 1.00 89.44 93 GLN A C 1
ATOM 756 O O . GLN A 1 93 ? -15.666 -1.811 0.904 1.00 89.44 93 GLN A O 1
ATOM 761 N N . ARG A 1 94 ? -15.180 -4.001 0.728 1.00 92.19 94 ARG A N 1
ATOM 762 C CA . ARG A 1 94 ? -15.347 -4.310 2.153 1.00 92.19 94 ARG A CA 1
ATOM 763 C C . ARG A 1 94 ? -14.271 -3.622 2.996 1.00 92.19 94 ARG A C 1
ATOM 765 O O . ARG A 1 94 ? -14.615 -2.971 3.976 1.00 92.19 94 ARG A O 1
ATOM 772 N N . LEU A 1 95 ? -13.008 -3.667 2.568 1.00 90.31 95 LEU A N 1
ATOM 773 C CA . LEU A 1 95 ? -11.898 -2.963 3.213 1.00 90.31 95 LEU A CA 1
ATOM 774 C C . LEU A 1 95 ? -12.161 -1.456 3.283 1.00 90.31 95 LEU A C 1
ATOM 776 O O . LEU A 1 95 ? -12.025 -0.864 4.345 1.00 90.31 95 LEU A O 1
ATOM 780 N N . MET A 1 96 ? -12.609 -0.839 2.189 1.00 90.00 96 MET A N 1
ATOM 781 C CA . MET A 1 96 ? -12.888 0.600 2.128 1.00 90.00 96 MET A CA 1
ATOM 782 C C . MET A 1 96 ? -14.080 1.010 3.001 1.00 90.00 96 MET A C 1
ATOM 784 O O . MET A 1 96 ? -14.045 2.059 3.649 1.00 90.00 96 MET A O 1
ATOM 788 N N . LYS A 1 97 ? -15.122 0.170 3.074 1.00 91.38 97 LYS A N 1
ATOM 789 C CA . LYS A 1 97 ? -16.235 0.352 4.019 1.00 91.38 97 LYS A CA 1
ATOM 790 C C . LYS A 1 97 ? -15.747 0.268 5.467 1.00 91.38 97 LYS A C 1
ATOM 792 O O . LYS A 1 97 ? -16.072 1.152 6.255 1.00 91.38 97 LYS A O 1
ATOM 797 N N . ASN A 1 98 ? -14.923 -0.727 5.792 1.00 91.94 98 ASN A N 1
ATOM 798 C CA . ASN A 1 98 ? -14.348 -0.885 7.128 1.00 91.94 98 ASN A CA 1
ATOM 799 C C . ASN A 1 98 ? -13.437 0.294 7.484 1.00 91.94 98 ASN A C 1
ATOM 801 O O . ASN A 1 98 ? -13.563 0.856 8.565 1.00 91.94 98 ASN A O 1
ATOM 805 N N . LEU A 1 99 ? -12.601 0.748 6.549 1.00 91.12 99 LEU A N 1
ATOM 806 C CA . LEU A 1 99 ? -11.751 1.923 6.728 1.00 91.12 99 LEU A CA 1
ATOM 807 C C . LEU A 1 99 ? -12.590 3.174 7.023 1.00 91.12 99 LEU A C 1
ATOM 809 O O . LEU A 1 99 ? -12.238 3.962 7.891 1.00 91.12 99 LEU A O 1
ATOM 813 N N . LYS A 1 100 ? -13.735 3.347 6.351 1.00 91.56 100 LYS A N 1
ATOM 814 C CA . LYS A 1 100 ? -14.672 4.450 6.618 1.00 91.56 100 LYS A CA 1
ATOM 815 C C . LYS A 1 100 ? -15.264 4.384 8.026 1.00 91.56 100 LYS A C 1
ATOM 817 O O . LYS A 1 100 ? -15.424 5.431 8.649 1.00 91.56 100 LYS A O 1
ATOM 822 N N . ILE A 1 101 ? -15.598 3.190 8.512 1.00 93.12 101 ILE A N 1
ATOM 823 C CA . ILE A 1 101 ? -16.076 2.987 9.887 1.00 93.12 101 ILE A CA 1
ATOM 824 C C . ILE A 1 101 ? -14.958 3.332 10.871 1.00 93.12 101 ILE A C 1
ATOM 826 O O . ILE A 1 101 ? -15.189 4.112 11.786 1.00 93.12 101 ILE A O 1
ATOM 830 N N . ILE A 1 102 ? -13.741 2.844 10.623 1.00 91.62 102 ILE A N 1
ATOM 831 C CA . ILE A 1 102 ? -12.550 3.128 11.432 1.00 91.62 102 ILE A CA 1
ATOM 832 C C . ILE A 1 102 ? -12.280 4.633 11.507 1.00 91.62 102 ILE A C 1
ATOM 834 O O . ILE A 1 102 ? -12.117 5.170 12.594 1.00 91.62 102 ILE A O 1
ATOM 838 N N . ILE A 1 103 ? -12.296 5.331 10.370 1.00 91.88 103 ILE A N 1
ATOM 839 C CA . ILE A 1 103 ? -12.088 6.783 10.304 1.00 91.88 103 ILE A CA 1
ATOM 840 C C . ILE A 1 103 ? -13.149 7.528 11.121 1.00 91.88 103 ILE A C 1
ATOM 842 O O . ILE A 1 103 ? -12.814 8.463 11.838 1.00 91.88 103 ILE A O 1
ATOM 846 N N . LYS A 1 104 ? -14.419 7.106 11.048 1.00 91.94 104 LYS A N 1
ATOM 847 C CA . LYS A 1 104 ? -15.494 7.687 11.865 1.00 91.94 104 LYS A CA 1
ATOM 848 C C . LYS A 1 104 ? -15.318 7.394 13.358 1.00 91.94 104 LYS A C 1
ATOM 850 O O . LYS A 1 104 ? -15.578 8.275 14.164 1.00 91.94 104 LYS A O 1
ATOM 855 N N . ALA A 1 105 ? -14.903 6.177 13.709 1.00 91.56 105 ALA A N 1
ATOM 856 C CA . ALA A 1 105 ? -14.716 5.740 15.091 1.00 91.56 105 ALA A CA 1
ATOM 857 C C . ALA A 1 105 ? -13.505 6.402 15.759 1.00 91.56 105 ALA A C 1
ATOM 859 O O . ALA A 1 105 ? -13.527 6.662 16.958 1.00 91.56 105 ALA A O 1
ATOM 860 N N . LEU A 1 106 ? -12.463 6.702 14.980 1.00 90.81 106 LEU A N 1
ATOM 861 C CA . LEU A 1 106 ? -11.268 7.361 15.488 1.00 90.81 106 LEU A CA 1
ATOM 862 C C . LEU A 1 106 ? -11.580 8.723 16.100 1.00 90.81 106 LEU A C 1
ATOM 864 O O . LEU A 1 106 ? -10.951 9.062 17.098 1.00 90.81 106 LEU A O 1
ATOM 868 N N . GLY A 1 107 ? -12.551 9.470 15.558 1.00 87.56 107 GLY A N 1
ATOM 869 C CA . GLY A 1 107 ? -13.025 10.762 16.082 1.00 87.56 107 GLY A CA 1
ATOM 870 C C . GLY A 1 107 ? -11.980 11.891 16.075 1.00 87.56 107 GLY A C 1
ATOM 871 O O . GLY A 1 107 ? -12.331 13.065 16.053 1.00 87.56 107 GLY A O 1
ATOM 872 N N . ASP A 1 108 ? -10.693 11.546 16.044 1.00 85.69 108 ASP A N 1
ATOM 873 C CA . ASP A 1 108 ? -9.548 12.434 15.950 1.00 85.69 108 ASP A CA 1
ATOM 874 C C . ASP A 1 108 ? -9.201 12.682 14.477 1.00 85.69 108 ASP A C 1
ATOM 876 O O . ASP A 1 108 ? -8.251 12.129 13.905 1.00 85.69 108 ASP A O 1
ATOM 880 N N . ASP A 1 109 ? -9.987 13.565 13.861 1.00 88.81 109 ASP A N 1
ATOM 881 C CA . ASP A 1 109 ? -9.748 14.058 12.503 1.00 88.81 109 ASP A CA 1
ATOM 882 C C . ASP A 1 109 ? -8.319 14.613 12.340 1.00 88.81 109 ASP A C 1
ATOM 884 O O . ASP A 1 109 ? -7.755 14.573 11.242 1.00 88.81 109 ASP A O 1
ATOM 888 N N . ARG A 1 110 ? -7.681 15.083 13.425 1.00 89.50 110 ARG A N 1
ATOM 889 C CA . ARG A 1 110 ? -6.329 15.654 13.401 1.00 89.50 110 ARG A CA 1
ATOM 890 C C . ARG A 1 110 ? -5.261 14.575 13.235 1.00 89.50 110 ARG A C 1
ATOM 892 O O . ARG A 1 110 ? -4.320 14.782 12.469 1.00 89.50 110 ARG A O 1
ATOM 899 N N . ALA A 1 111 ? -5.364 13.431 13.912 1.00 89.44 111 ALA A N 1
ATOM 900 C CA . ALA A 1 111 ? -4.419 12.321 13.730 1.00 89.44 111 ALA A CA 1
ATOM 901 C C . ALA A 1 111 ? -4.505 11.717 12.320 1.00 89.44 111 ALA A C 1
ATOM 903 O O . ALA A 1 111 ? -3.477 11.537 11.663 1.00 89.44 111 ALA A O 1
ATOM 904 N N . ILE A 1 112 ? -5.723 11.484 11.824 1.00 91.06 112 ILE A N 1
ATOM 905 C CA . ILE A 1 112 ? -5.954 10.946 10.474 1.00 91.06 112 ILE A CA 1
ATOM 906 C C . ILE A 1 112 ? -5.454 11.926 9.415 1.00 91.06 112 ILE A C 1
ATOM 908 O O . ILE A 1 112 ? -4.769 11.524 8.473 1.00 91.06 112 ILE A O 1
ATOM 912 N N . SER A 1 113 ? -5.755 13.217 9.582 1.00 91.88 113 SER A N 1
ATOM 913 C CA . SER A 1 113 ? -5.290 14.256 8.666 1.00 91.88 113 SER A CA 1
ATOM 914 C C . SER A 1 113 ? -3.762 14.329 8.622 1.00 91.88 113 SER A C 1
ATOM 916 O O . SER A 1 113 ? -3.216 14.398 7.525 1.00 91.88 113 SER A O 1
ATOM 918 N N . ARG A 1 114 ? -3.071 14.208 9.771 1.00 92.12 114 ARG A N 1
ATOM 919 C CA . ARG A 1 114 ? -1.597 14.172 9.843 1.00 92.12 114 ARG A CA 1
ATOM 920 C C . ARG A 1 114 ? -0.990 12.967 9.125 1.00 92.12 114 ARG A C 1
ATOM 922 O O . ARG A 1 114 ? -0.020 13.121 8.389 1.00 92.12 114 ARG A O 1
ATOM 929 N N . ALA A 1 115 ? -1.556 11.774 9.310 1.00 93.38 115 ALA A N 1
ATOM 930 C CA . ALA A 1 115 ? -1.084 10.579 8.610 1.00 93.38 115 ALA A CA 1
ATOM 931 C C . ALA A 1 115 ? -1.298 10.699 7.092 1.00 93.38 115 ALA A C 1
ATOM 933 O O . ALA A 1 115 ? -0.403 10.388 6.307 1.00 93.38 115 ALA A O 1
ATOM 934 N N . ALA A 1 116 ? -2.460 11.208 6.671 1.00 94.19 116 ALA A N 1
ATOM 935 C CA . ALA A 1 116 ? -2.763 11.424 5.261 1.00 94.19 116 ALA A CA 1
ATOM 936 C C . ALA A 1 116 ? -1.880 12.521 4.647 1.00 94.19 116 ALA A C 1
ATOM 938 O O . ALA A 1 116 ? -1.393 12.353 3.533 1.00 94.19 116 ALA A O 1
ATOM 939 N N . SER A 1 117 ? -1.623 13.620 5.363 1.00 92.50 117 SER A N 1
ATOM 940 C CA . SER A 1 117 ? -0.715 14.673 4.899 1.00 92.50 117 SER A CA 1
ATOM 941 C C . SER A 1 117 ? 0.724 14.179 4.802 1.00 92.50 117 SER A C 1
ATOM 943 O O . SER A 1 117 ? 1.399 14.525 3.843 1.00 92.50 117 SER A O 1
ATOM 945 N N . ALA A 1 118 ? 1.181 13.340 5.738 1.00 95.06 118 ALA A N 1
ATOM 946 C CA . ALA A 1 118 ? 2.504 12.721 5.670 1.00 95.06 118 ALA A CA 1
ATOM 947 C C . ALA A 1 118 ? 2.630 11.790 4.453 1.00 95.06 118 ALA A C 1
ATOM 949 O O . ALA A 1 118 ? 3.626 11.855 3.739 1.00 95.06 118 ALA A O 1
ATOM 950 N N . ALA A 1 119 ? 1.601 10.986 4.164 1.00 95.75 119 ALA A N 1
ATOM 951 C CA . ALA A 1 119 ? 1.571 10.142 2.970 1.00 95.75 119 ALA A CA 1
ATOM 952 C C . ALA A 1 119 ? 1.583 10.975 1.676 1.00 95.75 119 ALA A C 1
ATOM 954 O O . ALA A 1 119 ? 2.354 10.684 0.768 1.00 95.75 119 ALA A O 1
ATOM 955 N N . ILE A 1 120 ? 0.782 12.044 1.601 1.00 95.31 120 ILE A N 1
ATOM 956 C CA . ILE A 1 120 ? 0.778 12.964 0.451 1.00 95.31 120 ILE A CA 1
ATOM 957 C C . ILE A 1 120 ? 2.140 13.637 0.290 1.00 95.31 120 ILE A C 1
ATOM 959 O O . ILE A 1 120 ? 2.661 13.692 -0.819 1.00 95.31 120 ILE A O 1
ATOM 963 N N . PHE A 1 121 ? 2.730 14.119 1.384 1.00 95.75 121 PHE A N 1
ATOM 964 C CA . PHE A 1 121 ? 4.057 14.719 1.363 1.00 95.75 121 PHE A CA 1
ATOM 965 C C . PHE A 1 121 ? 5.103 13.725 0.856 1.00 95.75 121 PHE A C 1
ATOM 967 O O . PHE A 1 121 ? 5.889 14.085 -0.009 1.00 95.75 121 PHE A O 1
ATOM 974 N N . ALA A 1 122 ? 5.063 12.465 1.301 1.00 95.88 122 ALA A N 1
ATOM 975 C CA . ALA A 1 122 ? 5.952 11.417 0.802 1.00 95.88 122 ALA A CA 1
ATOM 976 C C . ALA A 1 122 ? 5.767 11.161 -0.706 1.00 95.88 122 ALA A C 1
ATOM 978 O O . ALA A 1 122 ? 6.754 11.040 -1.428 1.00 95.88 122 ALA A O 1
ATOM 979 N N . VAL A 1 123 ? 4.525 11.136 -1.206 1.00 95.19 123 VAL A N 1
ATOM 980 C CA . VAL A 1 123 ? 4.233 10.988 -2.647 1.00 95.19 123 VAL A CA 1
ATOM 981 C C . VAL A 1 123 ? 4.748 12.184 -3.456 1.00 95.19 123 VAL A C 1
ATOM 983 O O . VAL A 1 123 ? 5.330 12.000 -4.520 1.00 95.19 123 VAL A O 1
ATOM 986 N N . ILE A 1 124 ? 4.564 13.413 -2.967 1.00 95.50 124 ILE A N 1
ATOM 987 C CA . ILE A 1 124 ? 5.053 14.621 -3.650 1.00 95.50 124 ILE A CA 1
ATOM 988 C C . ILE A 1 124 ? 6.580 14.669 -3.620 1.00 95.50 124 ILE A C 1
ATOM 990 O O . ILE A 1 124 ? 7.208 14.927 -4.639 1.00 95.50 124 ILE A O 1
ATOM 994 N N . PHE A 1 125 ? 7.181 14.401 -2.464 1.00 96.00 125 PHE A N 1
ATOM 995 C CA . PHE A 1 125 ? 8.627 14.409 -2.285 1.00 96.00 125 PHE A CA 1
ATOM 996 C C . PHE A 1 125 ? 9.308 13.393 -3.203 1.00 96.00 125 PHE A C 1
ATOM 998 O O . PHE A 1 125 ? 10.276 13.723 -3.881 1.00 96.00 125 PHE A O 1
ATOM 1005 N N . THR A 1 126 ? 8.761 12.182 -3.285 1.00 93.00 126 THR A N 1
ATOM 1006 C CA . THR A 1 126 ? 9.272 11.147 -4.191 1.00 93.00 126 THR A CA 1
ATOM 1007 C C . THR A 1 126 ? 9.102 11.543 -5.653 1.00 93.00 126 THR A C 1
ATOM 1009 O O . THR A 1 126 ? 10.061 11.437 -6.404 1.00 93.00 126 THR A O 1
ATOM 1012 N N . LEU A 1 127 ? 7.966 12.131 -6.044 1.00 94.19 127 LEU A N 1
ATOM 1013 C CA . LEU A 1 127 ? 7.795 12.684 -7.392 1.00 94.19 127 LEU A CA 1
ATOM 1014 C C . LEU A 1 127 ? 8.842 13.767 -7.719 1.00 94.19 127 LEU A C 1
ATOM 1016 O O . LEU A 1 127 ? 9.396 13.772 -8.813 1.00 94.19 127 LEU A O 1
ATOM 1020 N N . VAL A 1 128 ? 9.141 14.670 -6.780 1.00 96.44 128 VAL A N 1
ATOM 1021 C CA . VAL A 1 128 ? 10.167 15.712 -6.959 1.00 96.44 128 VAL A CA 1
ATOM 1022 C C . VAL A 1 128 ? 11.558 15.100 -7.122 1.00 96.44 128 VAL A C 1
ATOM 1024 O O . VAL A 1 128 ? 12.302 15.527 -8.004 1.00 96.44 128 VAL A O 1
ATOM 1027 N N . LEU A 1 129 ? 11.907 14.092 -6.316 1.00 94.44 129 LEU A N 1
ATOM 1028 C CA . LEU A 1 129 ? 13.180 13.378 -6.443 1.00 94.44 129 LEU A CA 1
ATOM 1029 C C . LEU A 1 129 ? 13.313 12.666 -7.793 1.00 94.44 129 LEU A C 1
ATOM 1031 O O . LEU A 1 129 ? 14.398 12.681 -8.377 1.00 94.44 129 LEU A O 1
ATOM 1035 N N . GLU A 1 130 ? 12.227 12.094 -8.313 1.00 92.62 130 GLU A N 1
ATOM 1036 C CA . GLU A 1 130 ? 12.217 11.474 -9.641 1.00 92.62 130 GLU A CA 1
ATOM 1037 C C . GLU A 1 130 ? 12.379 12.514 -10.753 1.00 92.62 130 GLU A C 1
ATOM 1039 O O . GLU A 1 130 ? 13.206 12.336 -11.643 1.00 92.62 130 GLU A O 1
ATOM 1044 N N . ILE A 1 131 ? 11.671 13.647 -10.680 1.00 93.81 131 ILE A N 1
ATOM 1045 C CA . ILE A 1 131 ? 11.819 14.751 -11.647 1.00 93.81 131 ILE A CA 1
ATOM 1046 C C . ILE A 1 131 ? 13.247 15.305 -11.623 1.00 93.81 131 ILE A C 1
ATOM 1048 O O . ILE A 1 131 ? 13.826 15.587 -12.676 1.00 93.81 131 ILE A O 1
ATOM 1052 N N . PHE A 1 132 ? 13.830 15.454 -10.435 1.00 95.62 132 PHE A N 1
ATOM 1053 C CA . PHE A 1 132 ? 15.208 15.904 -10.276 1.00 95.62 132 PHE A CA 1
ATOM 1054 C C . PHE A 1 132 ? 16.195 14.900 -10.878 1.00 95.62 132 PHE A C 1
ATOM 1056 O O . PHE A 1 132 ? 17.030 15.285 -11.696 1.00 95.62 132 PHE A O 1
ATOM 1063 N N . SER A 1 133 ? 16.056 13.615 -10.539 1.00 93.19 133 SER A N 1
ATOM 1064 C CA . SER A 1 133 ? 16.888 12.537 -11.086 1.00 93.19 133 SER A CA 1
ATOM 1065 C C . SER A 1 133 ? 16.791 12.502 -12.610 1.00 93.19 133 SER A C 1
ATOM 1067 O O . SER A 1 133 ? 17.813 12.519 -13.294 1.00 93.19 133 SER A O 1
ATOM 1069 N N . TYR A 1 134 ? 15.571 12.560 -13.143 1.00 93.81 134 TYR A N 1
ATOM 1070 C CA . TYR A 1 134 ? 15.309 12.631 -14.575 1.00 93.81 134 TYR A CA 1
ATOM 1071 C C . TYR A 1 134 ? 16.011 13.833 -15.222 1.00 93.81 134 TYR A C 1
ATOM 1073 O O . TYR A 1 134 ? 16.669 13.692 -16.250 1.00 93.81 134 TYR A O 1
ATOM 1081 N N . SER A 1 135 ? 15.926 15.013 -14.601 1.00 94.56 135 SER A N 1
ATOM 1082 C CA . SER A 1 135 ? 16.537 16.241 -15.121 1.00 94.56 135 SER A CA 1
ATOM 1083 C C . SER A 1 135 ? 18.060 16.124 -15.203 1.00 94.56 135 SER A C 1
ATOM 1085 O O . SER A 1 135 ? 18.632 16.391 -16.260 1.00 94.56 135 SER A O 1
ATOM 1087 N N . VAL A 1 136 ? 18.710 15.656 -14.132 1.00 95.94 136 VAL A N 1
ATOM 1088 C CA . VAL A 1 136 ? 20.170 15.469 -14.077 1.00 95.94 136 VAL A CA 1
ATOM 1089 C C . VAL A 1 136 ? 20.636 14.480 -15.145 1.00 95.94 136 VAL A C 1
ATOM 1091 O O . VAL A 1 136 ? 21.536 14.779 -15.929 1.00 95.94 136 VAL A O 1
ATOM 1094 N N . TRP A 1 137 ? 19.999 13.315 -15.231 1.00 94.50 137 TRP A N 1
ATOM 1095 C CA . TRP A 1 137 ? 20.403 12.289 -16.188 1.00 94.50 137 TRP A CA 1
ATOM 1096 C C . TRP A 1 137 ? 20.091 12.662 -17.641 1.00 94.50 137 TRP A C 1
ATOM 1098 O O . TRP A 1 137 ? 20.872 12.332 -18.535 1.00 94.50 137 TRP A O 1
ATOM 1108 N N . SER A 1 138 ? 19.009 13.406 -17.887 1.00 94.81 138 SER A N 1
ATOM 1109 C CA . SER A 1 138 ? 18.674 13.905 -19.224 1.00 94.81 138 SER A CA 1
ATOM 1110 C C . SER A 1 138 ? 19.713 14.894 -19.765 1.00 94.81 138 SER A C 1
ATOM 1112 O O . SER A 1 138 ? 19.961 14.912 -20.971 1.00 94.81 138 SER A O 1
ATOM 1114 N N . GLN A 1 139 ? 20.367 15.671 -18.892 1.00 95.75 139 GLN A N 1
ATOM 1115 C CA . GLN A 1 139 ? 21.476 16.548 -19.281 1.00 95.75 139 GLN A CA 1
ATOM 1116 C C . GLN A 1 139 ? 22.730 15.750 -19.653 1.00 95.75 139 GLN A C 1
ATOM 1118 O O . GLN A 1 139 ? 23.430 16.121 -20.591 1.00 95.75 139 GLN A O 1
ATOM 1123 N N . ILE A 1 140 ? 22.992 14.638 -18.959 1.00 95.38 140 ILE A N 1
ATOM 1124 C CA . ILE A 1 140 ? 24.177 13.798 -19.186 1.00 95.38 140 ILE A CA 1
ATOM 1125 C C . ILE A 1 140 ? 24.041 12.964 -20.469 1.00 95.38 140 ILE A C 1
ATOM 1127 O O . ILE A 1 140 ? 24.978 12.889 -21.259 1.00 95.38 140 ILE A O 1
ATOM 1131 N N . PHE A 1 141 ? 22.886 12.329 -20.689 1.00 92.62 141 PHE A N 1
ATOM 1132 C CA . PHE A 1 141 ? 22.681 11.379 -21.795 1.00 92.62 141 PHE A CA 1
ATOM 1133 C C . PHE A 1 141 ? 21.975 11.971 -23.024 1.00 92.62 141 PHE A C 1
ATOM 1135 O O . PHE A 1 141 ? 21.869 11.304 -24.057 1.00 92.62 141 PHE A O 1
ATOM 1142 N N . GLY A 1 142 ? 21.506 13.216 -22.926 1.00 95.81 142 GLY A N 1
ATOM 1143 C CA . GLY A 1 142 ? 20.684 13.875 -23.933 1.00 95.81 142 GLY A CA 1
ATOM 1144 C C . GLY A 1 142 ? 19.196 13.568 -23.751 1.00 95.81 142 GLY A C 1
ATOM 1145 O O . GLY A 1 142 ? 18.783 12.411 -23.651 1.00 95.81 142 GLY A O 1
ATOM 1146 N N . PHE A 1 143 ? 18.378 14.624 -23.762 1.00 94.88 143 PHE A N 1
ATOM 1147 C CA . PHE A 1 143 ? 16.951 14.565 -23.433 1.00 94.88 143 PHE A CA 1
ATOM 1148 C C . PHE A 1 143 ? 16.173 13.522 -24.248 1.00 94.88 143 PHE A C 1
ATOM 1150 O O . PHE A 1 143 ? 15.439 12.723 -23.677 1.00 94.88 143 PHE A O 1
ATOM 1157 N N . GLY A 1 144 ? 16.366 13.493 -25.572 1.00 92.62 144 GLY A N 1
ATOM 1158 C CA . GLY A 1 144 ? 15.619 12.597 -26.457 1.00 92.62 144 GLY A CA 1
ATOM 1159 C C . GLY A 1 144 ? 15.891 11.119 -26.179 1.00 92.62 144 GLY A C 1
ATOM 1160 O O . GLY A 1 144 ? 14.955 10.359 -25.965 1.00 92.62 144 GLY A O 1
ATOM 1161 N N . ARG A 1 145 ? 17.167 10.712 -26.141 1.00 90.25 145 ARG A N 1
ATOM 1162 C CA . ARG A 1 145 ? 17.541 9.308 -25.900 1.00 90.25 145 ARG A CA 1
ATOM 1163 C C . ARG A 1 145 ? 17.109 8.862 -24.502 1.00 90.25 145 ARG A C 1
ATOM 1165 O O . ARG A 1 145 ? 16.485 7.819 -24.355 1.00 90.25 145 ARG A O 1
ATOM 1172 N N . TYR A 1 146 ? 17.365 9.698 -23.499 1.00 91.88 146 TYR A N 1
ATOM 1173 C CA . TYR A 1 146 ? 17.039 9.377 -22.116 1.00 91.88 146 TYR A CA 1
ATOM 1174 C C . TYR A 1 146 ? 15.530 9.222 -21.865 1.00 91.88 146 TYR A C 1
ATOM 1176 O O . TYR A 1 146 ? 15.118 8.305 -21.155 1.00 91.88 146 TYR A O 1
ATOM 1184 N N . PHE A 1 147 ? 14.700 10.072 -22.481 1.00 92.00 147 PHE A N 1
ATOM 1185 C CA . PHE A 1 147 ? 13.242 9.974 -22.385 1.00 92.00 147 PHE A CA 1
ATOM 1186 C C . PHE A 1 147 ? 12.736 8.609 -22.878 1.00 92.00 147 PHE A C 1
ATOM 1188 O O . PHE A 1 147 ? 12.063 7.888 -22.142 1.00 92.00 147 PHE A O 1
ATOM 1195 N N . TRP A 1 148 ? 13.118 8.201 -24.091 1.00 91.12 148 TRP A N 1
ATOM 1196 C CA . TRP A 1 148 ? 12.672 6.922 -24.658 1.00 91.12 148 TRP A CA 1
ATOM 1197 C C . TRP A 1 148 ? 13.189 5.706 -23.879 1.00 91.12 148 TRP A C 1
ATOM 1199 O O . TRP A 1 148 ? 12.463 4.723 -23.706 1.00 91.12 148 TRP A O 1
ATOM 1209 N N . ASP A 1 149 ? 14.411 5.790 -23.353 1.00 90.12 149 ASP A N 1
ATOM 1210 C CA . ASP A 1 149 ? 15.043 4.672 -22.661 1.00 90.12 149 ASP A CA 1
ATOM 1211 C C . ASP A 1 149 ? 14.506 4.469 -21.238 1.00 90.12 149 ASP A C 1
ATOM 1213 O O . ASP A 1 149 ? 14.416 3.326 -20.791 1.00 90.12 149 ASP A O 1
ATOM 1217 N N . PHE A 1 150 ? 14.137 5.528 -20.506 1.00 91.50 150 PHE A N 1
ATOM 1218 C CA . PHE A 1 150 ? 13.870 5.421 -19.063 1.00 91.50 150 PHE A CA 1
ATOM 1219 C C . PHE A 1 150 ? 12.476 5.852 -18.600 1.00 91.50 150 PHE A C 1
ATOM 1221 O O . PHE A 1 150 ? 12.092 5.477 -17.492 1.00 91.50 150 PHE A O 1
ATOM 1228 N N . SER A 1 151 ? 11.681 6.573 -19.399 1.00 92.00 151 SER A N 1
ATOM 1229 C CA . SER A 1 151 ? 10.383 7.092 -18.930 1.00 92.00 151 SER A CA 1
ATOM 1230 C C . SER A 1 151 ? 9.430 6.007 -18.423 1.00 92.00 151 SER A C 1
ATOM 1232 O O . SER A 1 151 ? 8.737 6.215 -17.430 1.00 92.00 151 SER A O 1
ATOM 1234 N N . VAL A 1 152 ? 9.425 4.836 -19.062 1.00 92.38 152 VAL A N 1
ATOM 1235 C CA . VAL A 1 152 ? 8.565 3.710 -18.665 1.00 92.38 152 VAL A CA 1
ATOM 1236 C C . VAL A 1 152 ? 9.000 3.131 -17.323 1.00 92.38 152 VAL A C 1
ATOM 1238 O O . VAL A 1 152 ? 8.173 2.934 -16.440 1.00 92.38 152 VAL A O 1
ATOM 1241 N N . TYR A 1 153 ? 10.308 2.951 -17.142 1.00 92.75 153 TYR A N 1
ATOM 1242 C CA . TYR A 1 153 ? 10.882 2.459 -1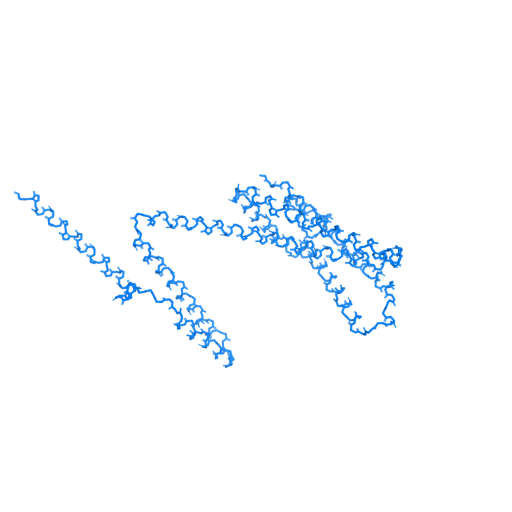5.894 1.00 92.75 153 TYR A CA 1
ATOM 1243 C C . TYR A 1 153 ? 10.569 3.389 -14.716 1.00 92.75 153 TYR A C 1
ATOM 1245 O O . TYR A 1 153 ? 10.151 2.925 -13.658 1.00 92.75 153 TYR A O 1
ATOM 1253 N N . TYR A 1 154 ? 10.700 4.706 -14.908 1.00 92.88 154 TYR A N 1
ATOM 1254 C CA . TYR A 1 154 ? 10.341 5.686 -13.881 1.00 92.88 154 TYR A CA 1
ATOM 1255 C C . TYR A 1 154 ? 8.851 5.668 -13.546 1.00 92.88 154 TYR A C 1
ATOM 1257 O O . TYR A 1 154 ? 8.484 5.772 -12.376 1.00 92.88 154 TYR A O 1
ATOM 1265 N N . LEU A 1 155 ? 7.987 5.491 -14.550 1.00 92.38 155 LEU A N 1
ATOM 1266 C CA . LEU A 1 155 ? 6.551 5.360 -14.329 1.00 92.38 155 LEU A CA 1
ATOM 1267 C C . LEU A 1 155 ? 6.225 4.104 -13.507 1.00 92.38 155 LEU A C 1
ATOM 1269 O O . LEU A 1 155 ? 5.497 4.199 -12.522 1.00 92.38 155 LEU A O 1
ATOM 1273 N N . GLU A 1 156 ? 6.772 2.941 -13.862 1.00 94.50 156 GLU A N 1
ATOM 1274 C CA . GLU A 1 156 ? 6.555 1.691 -13.119 1.00 94.50 156 GLU A CA 1
ATOM 1275 C C . GLU A 1 156 ? 7.097 1.766 -11.688 1.00 94.50 156 GLU A C 1
ATOM 1277 O O . GLU A 1 156 ? 6.422 1.366 -10.734 1.00 94.50 156 GLU A O 1
ATOM 1282 N N . PHE A 1 157 ? 8.291 2.335 -11.517 1.00 93.19 157 PHE A N 1
ATOM 1283 C CA . PHE A 1 157 ? 8.890 2.545 -10.205 1.00 93.19 157 PHE A CA 1
ATOM 1284 C C . PHE A 1 157 ? 8.039 3.482 -9.338 1.00 93.19 157 PHE A C 1
ATOM 1286 O O . PHE A 1 157 ? 7.777 3.187 -8.169 1.00 93.19 157 PHE A O 1
ATOM 1293 N N . TYR A 1 158 ? 7.521 4.565 -9.923 1.00 93.56 158 TYR A N 1
ATOM 1294 C CA . TYR A 1 158 ? 6.601 5.477 -9.249 1.00 93.56 158 TYR A CA 1
ATOM 1295 C C . TYR A 1 158 ? 5.310 4.773 -8.806 1.00 93.56 158 TYR A C 1
ATOM 1297 O O . TYR A 1 158 ? 4.859 4.967 -7.676 1.00 93.56 158 TYR A O 1
ATOM 1305 N N . MET A 1 159 ? 4.737 3.908 -9.649 1.00 93.69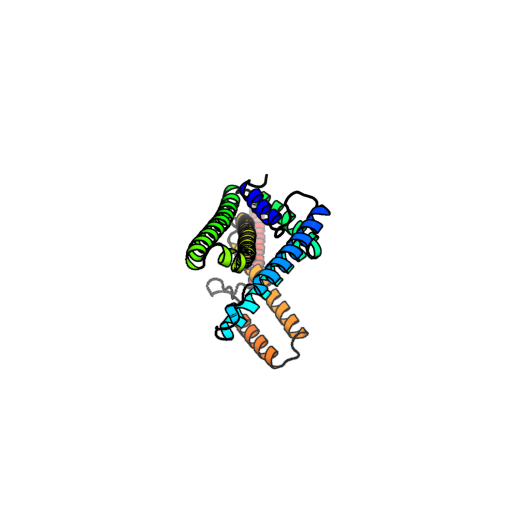 159 MET A N 1
ATOM 1306 C CA . MET A 1 159 ? 3.542 3.116 -9.320 1.00 93.69 159 MET A CA 1
ATOM 1307 C C . MET A 1 159 ? 3.795 2.175 -8.132 1.00 93.69 159 MET A C 1
ATOM 1309 O O . MET A 1 159 ? 2.981 2.115 -7.203 1.00 93.69 159 MET A O 1
ATOM 1313 N N . LEU A 1 160 ? 4.941 1.482 -8.121 1.00 94.69 160 LEU A N 1
ATOM 1314 C CA . LEU A 1 160 ? 5.377 0.625 -7.015 1.00 94.69 160 LEU A CA 1
ATOM 1315 C C . LEU A 1 160 ? 5.532 1.414 -5.713 1.00 94.69 160 LEU A C 1
ATOM 1317 O O . LEU A 1 160 ? 5.017 1.017 -4.664 1.00 94.69 160 LEU A O 1
ATOM 1321 N N . LEU A 1 161 ? 6.225 2.545 -5.770 1.00 93.69 161 LEU A N 1
ATOM 1322 C CA . LEU A 1 161 ? 6.478 3.376 -4.604 1.00 93.69 161 LEU A CA 1
ATOM 1323 C C . LEU A 1 161 ? 5.185 3.999 -4.057 1.00 93.69 161 LEU A C 1
ATOM 1325 O O . LEU A 1 161 ? 4.948 3.957 -2.847 1.00 93.69 161 LEU A O 1
ATOM 1329 N N . TYR A 1 162 ? 4.303 4.488 -4.933 1.00 95.12 162 TYR A N 1
ATOM 1330 C CA . TYR A 1 162 ? 2.980 4.976 -4.552 1.00 95.12 162 TYR A CA 1
ATOM 1331 C C . TYR A 1 162 ? 2.171 3.891 -3.829 1.00 95.12 162 TYR A C 1
ATOM 1333 O O . TYR A 1 162 ? 1.604 4.146 -2.763 1.00 95.12 162 TYR A O 1
ATOM 1341 N N . TYR A 1 163 ? 2.144 2.668 -4.368 1.00 94.88 163 TYR A N 1
ATOM 1342 C CA . TYR A 1 163 ? 1.445 1.547 -3.741 1.00 94.88 163 TYR A CA 1
ATOM 1343 C C . TYR A 1 163 ? 2.002 1.224 -2.349 1.00 94.88 163 TYR A C 1
ATOM 1345 O O . TYR A 1 163 ? 1.228 1.038 -1.409 1.00 94.88 163 TYR A O 1
ATOM 1353 N N . ASN A 1 164 ? 3.327 1.217 -2.185 1.00 94.19 164 ASN A N 1
ATOM 1354 C CA . ASN A 1 164 ? 3.962 0.990 -0.886 1.00 94.19 164 ASN A CA 1
ATOM 1355 C C . ASN A 1 164 ? 3.611 2.086 0.131 1.00 94.19 164 ASN A C 1
ATOM 1357 O O . ASN A 1 164 ? 3.230 1.771 1.259 1.00 94.19 164 ASN A O 1
ATOM 1361 N N . ILE A 1 165 ? 3.649 3.365 -0.263 1.00 94.94 165 ILE A N 1
ATOM 1362 C CA . ILE A 1 165 ? 3.218 4.475 0.604 1.00 94.94 165 ILE A CA 1
ATOM 1363 C C . ILE A 1 165 ? 1.747 4.311 0.993 1.00 94.94 165 ILE A C 1
ATOM 1365 O O . ILE A 1 165 ? 1.378 4.495 2.155 1.00 94.94 165 ILE A O 1
ATOM 1369 N N . PHE A 1 166 ? 0.902 3.931 0.037 1.00 94.06 166 PHE A N 1
ATOM 1370 C CA . PHE A 1 166 ? -0.518 3.717 0.270 1.00 94.06 166 PHE A CA 1
ATOM 1371 C C . PHE A 1 166 ? -0.788 2.549 1.236 1.00 94.06 166 PHE A C 1
ATOM 1373 O O . PHE A 1 166 ? -1.616 2.678 2.141 1.00 94.06 166 PHE A O 1
ATOM 1380 N N . LEU A 1 167 ? -0.056 1.438 1.115 1.00 93.00 167 LEU A N 1
ATOM 1381 C CA . LEU A 1 167 ? -0.119 0.331 2.072 1.00 93.00 167 LEU A CA 1
ATOM 1382 C C . LEU A 1 167 ? 0.339 0.752 3.468 1.00 93.00 167 LEU A C 1
ATOM 1384 O O . LEU A 1 167 ? -0.368 0.484 4.441 1.00 93.00 167 LEU A O 1
ATOM 1388 N N . CYS A 1 168 ? 1.473 1.447 3.576 1.00 95.25 168 CYS A N 1
ATOM 1389 C CA . CYS A 1 168 ? 1.962 1.989 4.845 1.00 95.25 168 CYS A CA 1
ATOM 1390 C C . CYS A 1 168 ? 0.923 2.911 5.494 1.00 95.25 168 CYS A C 1
ATOM 1392 O O . CYS A 1 168 ? 0.702 2.857 6.706 1.00 95.25 168 CYS A O 1
ATOM 1394 N N . PHE A 1 169 ? 0.237 3.721 4.688 1.00 94.50 169 PHE A N 1
ATOM 1395 C CA . PHE A 1 169 ? -0.844 4.580 5.148 1.00 94.50 169 PHE A CA 1
ATOM 1396 C C . PHE A 1 169 ? -2.038 3.777 5.697 1.00 94.50 169 PHE A C 1
ATOM 1398 O O . PHE A 1 169 ? -2.477 4.039 6.819 1.00 94.50 169 PHE A O 1
ATOM 1405 N N . ILE A 1 170 ? -2.533 2.764 4.970 1.00 93.38 170 ILE A N 1
ATOM 1406 C CA . ILE A 1 170 ? -3.610 1.881 5.461 1.00 93.38 170 ILE A CA 1
ATOM 1407 C C . ILE A 1 170 ? -3.193 1.188 6.759 1.00 93.38 170 ILE A C 1
ATOM 1409 O O . ILE A 1 170 ? -3.959 1.176 7.724 1.00 93.38 170 ILE A O 1
ATOM 1413 N N . LEU A 1 171 ? -1.979 0.639 6.806 1.00 93.50 171 LEU A N 1
ATOM 1414 C CA . LEU A 1 171 ? -1.459 -0.039 7.988 1.00 93.50 171 LEU A CA 1
ATOM 1415 C C . LEU A 1 171 ? -1.386 0.912 9.190 1.00 93.50 171 LEU A C 1
ATOM 1417 O O . LEU A 1 171 ? -1.772 0.541 10.296 1.00 93.50 171 LEU A O 1
ATOM 1421 N N . SER A 1 172 ? -0.977 2.162 8.968 1.00 92.62 172 SER A N 1
ATOM 1422 C CA . SER A 1 172 ? -0.940 3.199 10.007 1.00 92.62 172 SER A CA 1
ATOM 1423 C C . SER A 1 172 ? -2.334 3.531 10.550 1.00 92.62 172 SER A C 1
ATOM 1425 O O . SER A 1 172 ? -2.486 3.753 11.755 1.00 92.62 172 SER A O 1
ATOM 1427 N N . LEU A 1 173 ? -3.367 3.523 9.697 1.00 91.94 173 LEU A N 1
ATOM 1428 C CA . LEU A 1 173 ? -4.756 3.688 10.136 1.00 91.94 173 LEU A CA 1
ATOM 1429 C C . LEU A 1 173 ? -5.232 2.496 10.975 1.00 91.94 173 LEU A C 1
ATOM 1431 O O . LEU A 1 173 ? -5.792 2.698 12.053 1.00 91.94 173 LEU A O 1
ATOM 1435 N N . LEU A 1 174 ? -4.974 1.268 10.516 1.00 91.19 174 LEU A N 1
ATOM 1436 C CA . LEU A 1 174 ? -5.335 0.046 11.243 1.00 91.19 174 LEU A CA 1
ATOM 1437 C C . LEU A 1 174 ? -4.646 -0.019 12.610 1.00 91.19 174 LEU A C 1
ATOM 1439 O O . LEU A 1 174 ? -5.292 -0.294 13.620 1.00 91.19 174 LEU A O 1
ATOM 1443 N N . LEU A 1 175 ? -3.353 0.305 12.660 1.00 90.75 175 LEU A N 1
ATOM 1444 C CA . LEU A 1 175 ? -2.580 0.343 13.897 1.00 90.75 175 LEU A CA 1
ATOM 1445 C C . LEU A 1 175 ? -3.119 1.401 14.868 1.00 90.75 175 LEU A C 1
ATOM 1447 O O . LEU A 1 175 ? -3.215 1.149 16.069 1.00 90.75 175 LEU A O 1
ATOM 1451 N N . SER A 1 176 ? -3.482 2.581 14.361 1.00 90.19 176 SER A N 1
ATOM 1452 C CA . SER A 1 176 ? -4.050 3.657 15.183 1.00 90.19 176 SER A CA 1
ATOM 1453 C C . SER A 1 176 ? -5.397 3.255 15.782 1.00 90.19 176 SER A C 1
ATOM 1455 O O . SER A 1 176 ? -5.623 3.462 16.975 1.00 90.19 176 SER A O 1
ATOM 1457 N N . TYR A 1 177 ? -6.249 2.610 14.985 1.00 92.56 177 TYR A N 1
ATOM 1458 C CA . TYR A 1 177 ? -7.521 2.062 15.445 1.00 92.56 177 TYR A CA 1
ATOM 1459 C C . TYR A 1 177 ? -7.328 0.980 16.509 1.00 92.56 177 TYR A C 1
ATOM 1461 O O . TYR A 1 177 ? -7.941 1.048 17.571 1.00 92.56 177 TYR A O 1
ATOM 1469 N N . TYR A 1 178 ? -6.410 0.037 16.288 1.00 91.31 178 TYR A N 1
ATOM 1470 C CA . TYR A 1 178 ? -6.104 -1.008 17.264 1.00 91.31 178 TYR A CA 1
ATOM 1471 C C . TYR A 1 178 ? -5.601 -0.428 18.595 1.00 91.31 178 TYR A C 1
ATOM 1473 O O . TYR A 1 178 ? -6.046 -0.839 19.664 1.00 91.31 178 TYR A O 1
ATOM 1481 N N . LYS A 1 179 ? -4.729 0.589 18.553 1.00 90.38 179 LYS A N 1
ATOM 1482 C CA . LYS A 1 179 ? -4.266 1.302 19.758 1.00 90.38 179 LYS A CA 1
ATOM 1483 C C . LYS A 1 179 ? -5.404 2.003 20.500 1.00 90.38 179 LYS A C 1
ATOM 1485 O O . LYS A 1 179 ? -5.350 2.116 21.722 1.00 90.38 179 LYS A O 1
ATOM 1490 N N . GLN A 1 180 ? -6.399 2.525 19.792 1.00 90.50 180 GLN A N 1
ATOM 1491 C CA . GLN A 1 180 ? -7.570 3.136 20.418 1.00 90.50 180 GLN A CA 1
ATOM 1492 C C . GLN A 1 180 ? -8.496 2.082 21.022 1.00 90.50 180 GLN A C 1
ATOM 1494 O O . GLN A 1 180 ? -8.880 2.233 22.176 1.00 90.50 180 GLN A O 1
ATOM 1499 N N . LEU A 1 181 ? -8.776 0.997 20.297 1.00 89.88 181 LEU A N 1
ATOM 1500 C CA . LEU A 1 181 ? -9.580 -0.119 20.791 1.00 89.88 181 LEU A CA 1
ATOM 1501 C C . LEU A 1 181 ? -8.957 -0.736 22.046 1.00 89.88 181 LEU A C 1
ATOM 1503 O O . LEU A 1 181 ? -9.643 -0.926 23.042 1.00 89.88 181 LEU A O 1
ATOM 1507 N N . ARG A 1 182 ? -7.638 -0.961 22.038 1.00 91.06 182 ARG A N 1
ATOM 1508 C CA . ARG A 1 182 ? -6.899 -1.436 23.213 1.00 91.06 182 ARG A CA 1
ATOM 1509 C C . ARG A 1 182 ? -7.030 -0.477 24.395 1.00 91.06 182 ARG A C 1
ATOM 1511 O O . ARG A 1 182 ? -7.179 -0.941 25.515 1.00 91.06 182 ARG A O 1
ATOM 1518 N N . ARG A 1 183 ? -6.969 0.841 24.169 1.00 90.31 183 ARG A N 1
ATOM 1519 C CA . ARG A 1 183 ? -7.154 1.838 25.237 1.00 90.31 183 ARG A CA 1
ATOM 1520 C C . ARG A 1 183 ? -8.578 1.837 25.785 1.00 90.31 183 ARG A C 1
ATOM 1522 O O . ARG A 1 183 ? -8.716 1.895 26.997 1.00 90.31 183 ARG A O 1
ATOM 1529 N N . ALA A 1 184 ? -9.589 1.736 24.925 1.00 89.19 184 ALA A N 1
ATOM 1530 C CA . ALA A 1 184 ? -10.990 1.662 25.336 1.00 89.19 184 ALA A CA 1
ATOM 1531 C C . ALA A 1 184 ? -11.265 0.391 26.151 1.00 89.19 184 ALA A C 1
ATOM 1533 O O . ALA A 1 184 ? -11.738 0.485 27.274 1.00 89.19 184 ALA A O 1
ATOM 1534 N N . LEU A 1 185 ? -10.840 -0.776 25.652 1.00 86.75 185 LEU A N 1
ATOM 1535 C CA . LEU A 1 185 ? -10.956 -2.045 26.378 1.00 86.75 185 LEU A CA 1
ATOM 1536 C C . LEU A 1 185 ? -10.225 -2.006 27.720 1.00 86.75 185 LEU A C 1
ATOM 1538 O O . LEU A 1 185 ? -10.737 -2.509 28.711 1.00 86.75 185 LEU A O 1
ATOM 1542 N N . LEU A 1 186 ? -9.037 -1.399 27.767 1.00 86.56 186 LEU A N 1
ATOM 1543 C CA . LEU A 1 186 ? -8.289 -1.268 29.011 1.00 86.56 186 LEU A CA 1
ATOM 1544 C C . LEU A 1 186 ? -8.978 -0.285 29.966 1.00 86.56 186 LEU A C 1
ATOM 1546 O O . LEU A 1 186 ? -9.039 -0.562 31.150 1.00 86.56 186 LEU A O 1
ATOM 1550 N N . GLN A 1 187 ? -9.556 0.817 29.492 1.00 87.50 187 GLN A N 1
ATOM 1551 C CA . GLN A 1 187 ? -10.339 1.717 30.346 1.00 87.50 187 GLN A CA 1
ATOM 1552 C C . GLN A 1 187 ? -11.599 1.040 30.895 1.00 87.50 187 GLN A C 1
ATOM 1554 O O . GLN A 1 187 ? -11.830 1.127 32.097 1.00 87.50 187 GLN A O 1
ATOM 1559 N N . ASP A 1 188 ? -12.351 0.323 30.060 1.00 83.88 188 ASP A N 1
ATOM 1560 C CA . ASP A 1 188 ? -13.573 -0.384 30.463 1.00 83.88 188 ASP A CA 1
ATOM 1561 C C . ASP A 1 188 ? -13.279 -1.549 31.414 1.00 83.88 188 ASP A C 1
ATOM 1563 O O . ASP A 1 188 ? -14.040 -1.783 32.348 1.00 83.88 188 ASP A O 1
ATOM 1567 N N . LEU A 1 189 ? -12.152 -2.246 31.230 1.00 78.00 189 LEU A N 1
ATOM 1568 C CA . LEU A 1 189 ? -11.699 -3.275 32.162 1.00 78.00 189 LEU A CA 1
ATOM 1569 C C . LEU A 1 189 ? -11.216 -2.650 33.480 1.00 78.00 189 LEU A C 1
ATOM 1571 O O . LEU A 1 189 ? -11.522 -3.170 34.546 1.00 78.00 189 LEU A O 1
ATOM 1575 N N . PHE A 1 190 ? -10.482 -1.530 33.428 1.00 67.62 190 PHE A N 1
ATOM 1576 C CA . PHE A 1 190 ? -9.896 -0.892 34.613 1.00 67.62 190 PHE A CA 1
ATOM 1577 C C . PHE A 1 190 ? -10.884 -0.021 35.424 1.00 67.62 190 PHE A C 1
ATOM 1579 O O . PHE A 1 190 ? -10.611 0.283 36.585 1.00 67.62 190 PHE A O 1
ATOM 1586 N N . LEU A 1 191 ? -12.034 0.372 34.866 1.00 65.38 191 LEU A N 1
ATOM 1587 C CA . LEU A 1 191 ? -13.064 1.158 35.564 1.00 65.38 191 LEU A CA 1
ATOM 1588 C C . LEU A 1 191 ? -13.744 0.411 36.734 1.00 65.38 191 LEU A C 1
ATOM 1590 O O . LEU A 1 191 ? -13.738 0.956 37.836 1.00 65.38 191 LEU A O 1
ATOM 1594 N N . PRO A 1 192 ? -14.251 -0.831 36.578 1.00 59.62 192 PRO A N 1
ATOM 1595 C CA . PRO A 1 192 ? -14.761 -1.631 37.704 1.00 59.62 192 PRO A CA 1
ATOM 1596 C C . PRO A 1 192 ? -13.641 -2.116 38.645 1.00 59.62 192 PRO A C 1
ATOM 1598 O O . PRO A 1 192 ? -13.878 -2.545 39.775 1.00 59.62 192 PRO A O 1
ATOM 1601 N N . LEU A 1 193 ? -12.398 -2.022 38.176 1.00 55.22 193 LEU A N 1
ATOM 1602 C CA . LEU A 1 193 ? -11.174 -2.418 38.862 1.00 55.22 193 LEU A CA 1
ATOM 1603 C C . LEU A 1 193 ? -10.780 -1.467 39.996 1.00 55.22 193 LEU A C 1
ATOM 1605 O O . LEU A 1 193 ? -10.051 -1.856 40.906 1.00 55.22 193 LEU A O 1
ATOM 1609 N N . LYS A 1 194 ? -11.236 -0.212 39.939 1.00 55.53 194 LYS A N 1
ATOM 1610 C CA . LYS A 1 194 ? -10.804 0.837 40.867 1.00 55.53 194 LYS A CA 1
ATOM 1611 C C . LYS A 1 194 ? -11.430 0.705 42.260 1.00 55.53 194 LYS A C 1
ATOM 1613 O O . LYS A 1 194 ? -10.773 1.059 43.232 1.00 55.53 194 LYS A O 1
ATOM 1618 N N . ASP A 1 195 ? -12.617 0.107 42.353 1.00 59.22 195 ASP A N 1
ATOM 1619 C CA . ASP A 1 195 ? -13.301 -0.139 43.632 1.00 59.22 195 ASP A CA 1
ATOM 1620 C C . ASP A 1 195 ? -13.040 -1.551 44.194 1.00 59.22 195 ASP A C 1
ATOM 1622 O O . ASP A 1 195 ? -13.385 -1.843 45.336 1.00 59.22 195 ASP A O 1
ATOM 1626 N N . SER A 1 196 ? -12.386 -2.437 43.427 1.00 61.34 196 SER A N 1
ATOM 1627 C CA . SER A 1 196 ? -12.138 -3.837 43.811 1.00 61.34 196 SER A CA 1
ATOM 1628 C C . SER A 1 196 ? -10.768 -4.361 43.340 1.00 61.34 196 SER A C 1
ATOM 1630 O O . SER A 1 196 ? -10.628 -5.476 42.836 1.00 61.34 196 SER A O 1
ATOM 1632 N N . GLY A 1 197 ? -9.717 -3.545 43.493 1.00 64.56 197 GLY A N 1
ATOM 1633 C CA . GLY A 1 197 ? -8.387 -3.780 42.902 1.00 64.56 197 GLY A CA 1
ATOM 1634 C C . GLY A 1 197 ? -7.763 -5.163 43.152 1.00 64.56 197 GLY A C 1
ATOM 1635 O O . GLY A 1 197 ? -6.959 -5.621 42.342 1.00 64.56 197 GLY A O 1
ATOM 1636 N N . ALA A 1 198 ? -8.167 -5.868 44.213 1.00 65.12 198 ALA A N 1
ATOM 1637 C CA . ALA A 1 198 ? -7.727 -7.234 44.490 1.00 65.12 198 ALA A CA 1
ATOM 1638 C C . ALA A 1 198 ? -8.421 -8.295 43.608 1.00 65.12 198 ALA A C 1
ATOM 1640 O O . ALA A 1 198 ? -7.742 -9.101 42.976 1.00 65.12 198 ALA A O 1
ATOM 1641 N N . THR A 1 199 ? -9.755 -8.288 43.505 1.00 66.19 199 THR A N 1
ATOM 1642 C CA . THR A 1 199 ? -10.528 -9.288 42.728 1.00 66.19 199 THR A CA 1
ATOM 1643 C C . THR A 1 199 ? -10.240 -9.216 41.238 1.00 66.19 199 THR A C 1
ATOM 1645 O O . THR A 1 199 ? -10.234 -10.204 40.516 1.00 66.19 199 THR A O 1
ATOM 1648 N N . ALA A 1 200 ? -9.934 -8.023 40.782 1.00 66.31 200 ALA A N 1
ATOM 1649 C CA . ALA A 1 200 ? -9.565 -7.720 39.427 1.00 66.31 200 ALA A CA 1
ATOM 1650 C C . ALA A 1 200 ? -8.206 -8.258 38.962 1.00 66.31 200 ALA A C 1
ATOM 1652 O O . ALA A 1 200 ? -8.093 -8.795 37.860 1.00 66.31 200 ALA A O 1
ATOM 1653 N N . LEU A 1 201 ? -7.170 -8.086 39.790 1.00 69.94 201 LEU A N 1
ATOM 1654 C CA . LEU A 1 201 ? -5.855 -8.669 39.530 1.00 69.94 201 LEU A CA 1
ATOM 1655 C C . LEU A 1 201 ? -5.968 -10.191 39.485 1.00 69.94 201 LEU A C 1
ATOM 1657 O O . LEU A 1 201 ? -5.378 -10.822 38.616 1.00 69.94 201 LEU A O 1
ATOM 1661 N N . ILE A 1 202 ? -6.803 -10.754 40.360 1.00 72.69 202 ILE A N 1
ATOM 1662 C CA . ILE A 1 202 ? -7.117 -12.180 40.381 1.00 72.69 202 ILE A CA 1
ATOM 1663 C C . ILE A 1 202 ? -7.772 -12.621 39.059 1.00 72.69 202 ILE A C 1
ATOM 1665 O O . ILE A 1 202 ? -7.300 -13.575 38.446 1.00 72.69 202 ILE A O 1
ATOM 1669 N N . ILE A 1 203 ? -8.784 -11.897 38.564 1.00 75.38 203 ILE A N 1
ATOM 1670 C CA . ILE A 1 203 ? -9.455 -12.214 37.288 1.00 75.38 203 ILE A CA 1
ATOM 1671 C C . ILE A 1 203 ? -8.513 -12.053 36.083 1.00 75.38 203 ILE A C 1
ATOM 1673 O O . ILE A 1 203 ? -8.553 -12.866 35.164 1.00 75.38 203 ILE A O 1
ATOM 1677 N N . MET A 1 204 ? -7.642 -11.037 36.067 1.00 74.88 204 MET A N 1
ATOM 1678 C CA . MET A 1 204 ? -6.663 -10.861 34.985 1.00 74.88 204 MET A CA 1
ATOM 1679 C C . MET A 1 204 ? -5.605 -11.965 34.964 1.00 74.88 204 MET A C 1
ATOM 1681 O O . MET A 1 204 ? -5.253 -12.439 33.885 1.00 74.88 204 MET A O 1
ATOM 1685 N N . CYS A 1 205 ? -5.118 -12.396 36.130 1.00 77.19 205 CYS A N 1
ATOM 1686 C CA . CYS A 1 205 ? -4.215 -13.540 36.221 1.00 77.19 205 CYS A CA 1
ATOM 1687 C C . CYS A 1 205 ? -4.885 -14.820 35.698 1.00 77.19 205 CYS A C 1
ATOM 1689 O O . CYS A 1 205 ? -4.258 -15.552 34.936 1.00 77.19 205 CYS A O 1
ATOM 1691 N N . ASP A 1 206 ? -6.160 -15.047 36.032 1.00 77.56 206 ASP A N 1
ATOM 1692 C CA . ASP A 1 206 ? -6.931 -16.212 35.571 1.00 77.56 206 ASP A CA 1
ATOM 1693 C C . ASP A 1 206 ? -7.175 -16.179 34.048 1.00 77.56 206 ASP A C 1
ATOM 1695 O O . ASP A 1 206 ? -6.999 -17.179 33.357 1.00 77.56 206 ASP A O 1
ATOM 1699 N N . LEU A 1 207 ? -7.474 -15.000 33.487 1.00 80.44 207 LEU A N 1
ATOM 1700 C CA . LEU A 1 207 ? -7.601 -14.789 32.038 1.00 80.44 207 LEU A CA 1
ATOM 1701 C C . LEU A 1 207 ? -6.297 -15.063 31.278 1.00 80.44 207 LEU A C 1
ATOM 1703 O O . LEU A 1 207 ? -6.329 -15.689 30.220 1.00 80.44 207 LEU A O 1
ATOM 1707 N N . ILE A 1 208 ? -5.155 -14.603 31.799 1.00 83.00 208 ILE A N 1
ATOM 1708 C CA . ILE A 1 208 ? -3.846 -14.869 31.185 1.00 83.00 208 ILE A CA 1
ATOM 1709 C C . ILE A 1 208 ? -3.539 -16.368 31.227 1.00 83.00 208 ILE A C 1
ATOM 1711 O O . ILE A 1 208 ? -3.076 -16.911 30.226 1.00 83.00 208 ILE A O 1
ATOM 1715 N N . LEU A 1 209 ? -3.824 -17.039 32.347 1.00 82.19 209 LEU A N 1
ATOM 1716 C CA . LEU A 1 209 ? -3.622 -18.481 32.478 1.00 82.19 209 LEU A CA 1
ATOM 1717 C C . LEU A 1 209 ? -4.477 -19.258 31.463 1.00 82.19 209 LEU A C 1
ATOM 1719 O O . LEU A 1 209 ? -3.965 -20.125 30.762 1.00 82.19 209 LEU A O 1
ATOM 1723 N N . MET A 1 210 ? -5.746 -18.873 31.314 1.00 83.19 210 MET A N 1
ATOM 1724 C CA . MET A 1 210 ? -6.692 -19.500 30.388 1.00 83.19 210 MET A CA 1
ATOM 1725 C C . MET A 1 210 ? -6.273 -19.353 28.920 1.00 83.19 210 MET A C 1
ATOM 1727 O O . MET A 1 210 ? -6.425 -20.283 28.131 1.00 83.19 210 MET A O 1
ATOM 1731 N N . GLU A 1 211 ? -5.743 -18.195 28.522 1.00 85.25 211 GLU A N 1
ATOM 1732 C CA . GLU A 1 211 ? -5.224 -18.013 27.162 1.00 85.25 211 GLU A CA 1
ATOM 1733 C C . GLU A 1 211 ? -3.945 -18.830 26.923 1.00 85.25 211 GLU A C 1
ATOM 1735 O O . GLU A 1 211 ? -3.768 -19.376 25.835 1.00 85.25 211 GLU A O 1
ATOM 1740 N N . VAL A 1 212 ? -3.082 -18.984 27.934 1.00 84.94 212 VAL A N 1
ATOM 1741 C CA . VAL A 1 212 ? -1.907 -19.869 27.847 1.00 84.94 212 VAL A CA 1
ATOM 1742 C C . VAL A 1 212 ? -2.328 -21.333 27.690 1.00 84.94 212 VAL A C 1
ATOM 1744 O O . VAL A 1 212 ? -1.768 -22.025 26.842 1.00 84.94 212 VAL A O 1
ATOM 1747 N N . GLU A 1 213 ? -3.338 -21.793 28.433 1.00 86.00 213 GLU A N 1
ATOM 1748 C CA . GLU A 1 213 ? -3.890 -23.151 28.306 1.00 86.00 213 GLU A CA 1
ATOM 1749 C C . GLU A 1 213 ? -4.466 -23.404 26.908 1.00 86.00 213 GLU A C 1
ATOM 1751 O O . GLU A 1 213 ? -4.112 -24.397 26.276 1.00 86.00 213 GLU A O 1
ATOM 1756 N N . LYS A 1 214 ? -5.250 -22.465 26.358 1.00 89.06 214 LYS A N 1
ATOM 1757 C CA . LYS A 1 214 ? -5.769 -22.574 24.982 1.00 89.06 214 LYS A CA 1
ATOM 1758 C C . LYS A 1 214 ? -4.659 -22.671 23.942 1.00 89.06 214 LYS A C 1
ATOM 1760 O O . LYS A 1 214 ? -4.794 -23.420 22.980 1.00 89.06 214 LYS A O 1
ATOM 1765 N N . ILE A 1 215 ? -3.583 -21.897 24.099 1.00 84.12 215 ILE A N 1
ATOM 1766 C CA . ILE A 1 215 ? -2.426 -21.969 23.197 1.00 84.12 215 ILE A CA 1
ATOM 1767 C C . ILE A 1 215 ? -1.775 -23.350 23.292 1.00 84.12 215 ILE A C 1
ATOM 1769 O O . ILE A 1 215 ? -1.411 -23.908 22.259 1.00 84.12 215 ILE A O 1
ATOM 1773 N N . LEU A 1 216 ? -1.655 -23.904 24.502 1.00 85.94 216 LEU A N 1
ATOM 1774 C CA . LEU A 1 216 ? -1.087 -25.230 24.731 1.00 85.94 216 LEU A CA 1
ATOM 1775 C C . LEU A 1 216 ? -1.942 -26.332 24.091 1.00 85.94 216 LEU A C 1
ATOM 1777 O O . LEU A 1 216 ? -1.403 -27.196 23.402 1.00 85.94 216 LEU A O 1
ATOM 1781 N N . ASP A 1 217 ? -3.265 -26.262 24.251 1.00 89.62 217 ASP A N 1
ATOM 1782 C CA . ASP A 1 217 ? -4.212 -27.195 23.632 1.00 89.62 217 ASP A CA 1
ATOM 1783 C C . ASP A 1 217 ? -4.120 -27.144 22.104 1.00 89.62 217 ASP A C 1
ATOM 1785 O O . ASP A 1 217 ? -3.992 -28.174 21.443 1.00 89.62 217 ASP A O 1
ATOM 1789 N N . LEU A 1 218 ? -4.073 -25.936 21.534 1.00 88.31 218 LEU A N 1
ATOM 1790 C CA . LEU A 1 218 ? -3.938 -25.743 20.090 1.00 88.31 218 LEU A CA 1
ATOM 1791 C C . LEU A 1 218 ? -2.599 -26.284 19.564 1.00 88.31 218 LEU A C 1
ATOM 1793 O O . LEU A 1 218 ? -2.520 -26.790 18.444 1.00 88.31 218 LEU A O 1
ATOM 1797 N N . PHE A 1 219 ? -1.542 -26.205 20.376 1.00 84.88 219 PHE A N 1
ATOM 1798 C CA . PHE A 1 219 ? -0.234 -26.777 20.065 1.00 84.88 219 PHE A CA 1
ATOM 1799 C C . PHE A 1 219 ? -0.255 -28.312 20.109 1.00 84.88 219 PHE A C 1
ATOM 1801 O O . PHE A 1 219 ? 0.319 -28.954 19.228 1.00 84.88 219 PHE A O 1
ATOM 1808 N N . CYS A 1 220 ? -0.957 -28.902 21.081 1.00 84.50 220 CYS A N 1
ATOM 1809 C CA . CYS A 1 220 ? -1.179 -30.346 21.176 1.00 84.50 220 CYS A CA 1
ATOM 1810 C C . CYS A 1 220 ? -1.971 -30.885 19.976 1.00 84.50 220 CYS A C 1
ATOM 1812 O O . CYS A 1 220 ? -1.595 -31.911 19.402 1.00 84.50 220 CYS A O 1
ATOM 1814 N N . ASP A 1 221 ? -3.021 -30.180 19.551 1.00 89.56 221 ASP A N 1
ATOM 1815 C CA . ASP A 1 221 ? -3.811 -30.548 18.372 1.00 89.56 221 ASP A CA 1
ATOM 1816 C C . ASP A 1 221 ? -2.973 -30.455 17.087 1.00 89.56 221 ASP A C 1
ATOM 1818 O O . ASP A 1 221 ? -2.946 -31.391 16.284 1.00 89.56 221 ASP A O 1
ATOM 1822 N N . LEU A 1 222 ? -2.179 -29.388 16.928 1.00 84.00 222 LEU A N 1
ATOM 1823 C CA . LEU A 1 222 ? -1.224 -29.267 15.819 1.00 84.00 222 LEU A CA 1
ATOM 1824 C C . LEU A 1 222 ? -0.185 -30.396 15.819 1.00 84.00 222 LEU A C 1
ATOM 1826 O O . LEU A 1 222 ? 0.153 -30.925 14.757 1.00 84.00 222 LEU A O 1
ATOM 1830 N N . GLN A 1 223 ? 0.319 -30.788 16.990 1.00 86.00 223 GLN A N 1
ATOM 1831 C CA . GLN A 1 223 ? 1.264 -31.896 17.114 1.00 86.00 223 GLN A CA 1
ATOM 1832 C C . GLN A 1 223 ? 0.632 -33.226 16.685 1.00 86.00 223 GLN A C 1
ATOM 1834 O O . GLN A 1 223 ? 1.293 -34.035 16.026 1.00 86.00 223 GLN A O 1
ATOM 1839 N N . ARG A 1 224 ? -0.641 -33.443 17.032 1.00 85.50 224 ARG A N 1
ATOM 1840 C CA . ARG A 1 224 ? -1.401 -34.641 16.664 1.00 85.50 224 ARG A CA 1
ATOM 1841 C C . ARG A 1 224 ? -1.648 -34.721 15.154 1.00 85.50 224 ARG A C 1
ATOM 1843 O O . ARG A 1 224 ? -1.491 -35.801 14.587 1.00 85.50 224 ARG A O 1
ATOM 1850 N N . ASP A 1 225 ? -1.966 -33.602 14.508 1.00 85.88 225 ASP A N 1
ATOM 1851 C CA . ASP A 1 225 ? -2.419 -33.600 13.111 1.00 85.88 225 ASP A CA 1
ATOM 1852 C C . ASP A 1 225 ? -1.287 -33.485 12.075 1.00 85.88 225 ASP A C 1
ATOM 1854 O O . ASP A 1 225 ? -1.383 -34.055 10.985 1.00 85.88 225 ASP A O 1
ATOM 1858 N N . TYR A 1 226 ? -0.199 -32.765 12.378 1.00 73.88 226 TYR A N 1
ATOM 1859 C CA . TYR A 1 226 ? 0.785 -32.365 11.358 1.00 73.88 226 TYR A CA 1
ATOM 1860 C C . TYR A 1 226 ? 2.093 -33.167 11.340 1.00 73.88 226 TYR A C 1
ATOM 1862 O O . TYR A 1 226 ? 2.861 -33.085 10.375 1.00 73.88 226 TYR A O 1
ATOM 1870 N N . VAL A 1 227 ? 2.388 -33.961 12.369 1.00 69.38 227 VAL A N 1
ATOM 1871 C CA . VAL A 1 227 ? 3.741 -34.502 12.550 1.00 69.38 227 VAL A CA 1
ATOM 1872 C C . VAL A 1 227 ? 3.866 -35.940 12.035 1.00 69.38 227 VAL A C 1
ATOM 1874 O O . VAL A 1 227 ? 3.862 -36.903 12.795 1.00 69.38 227 VAL A O 1
ATOM 1877 N N . LYS A 1 228 ? 4.053 -36.093 10.716 1.00 83.19 228 LYS A N 1
ATOM 1878 C CA . LYS A 1 228 ? 4.559 -37.349 10.109 1.00 83.19 228 LYS A CA 1
ATOM 1879 C C . LYS A 1 228 ? 6.089 -37.392 9.994 1.00 83.19 228 LYS A C 1
ATOM 1881 O O . LYS A 1 228 ? 6.660 -38.469 9.855 1.00 83.19 228 LYS A O 1
ATOM 1886 N N . ASN A 1 229 ? 6.758 -36.236 10.051 1.00 85.06 229 ASN A N 1
ATOM 1887 C CA . ASN A 1 229 ? 8.211 -36.126 9.903 1.00 85.06 229 ASN A CA 1
ATOM 1888 C C . ASN A 1 229 ? 8.912 -36.119 11.282 1.00 85.06 229 ASN A C 1
ATOM 1890 O O . ASN A 1 229 ? 8.638 -35.228 12.092 1.00 85.06 229 ASN A O 1
ATOM 1894 N N . PRO A 1 230 ? 9.841 -37.056 11.563 1.00 86.38 230 PRO A N 1
ATOM 1895 C CA . PRO A 1 230 ? 10.501 -37.162 12.867 1.00 86.38 230 PRO A CA 1
ATOM 1896 C C . PRO A 1 230 ? 11.372 -35.948 13.226 1.00 86.38 230 PRO A C 1
ATOM 1898 O O . PRO A 1 230 ? 11.578 -35.682 14.408 1.00 86.38 230 PRO A O 1
ATOM 1901 N N . LEU A 1 231 ? 11.870 -35.194 12.239 1.00 87.00 231 LEU A N 1
ATOM 1902 C CA . LEU A 1 231 ? 12.729 -34.032 12.490 1.00 87.00 231 LEU A CA 1
ATOM 1903 C C . LEU A 1 231 ? 11.917 -32.816 12.956 1.00 87.00 231 LEU A C 1
ATOM 1905 O O . LEU A 1 231 ? 12.316 -32.114 13.881 1.00 87.00 231 LEU A O 1
ATOM 1909 N N . GLN A 1 232 ? 10.730 -32.626 12.380 1.00 85.88 232 GLN A N 1
ATOM 1910 C CA . GLN A 1 232 ? 9.795 -31.577 12.788 1.00 85.88 232 GLN A CA 1
ATOM 1911 C C . GLN A 1 232 ? 9.193 -31.863 14.169 1.00 85.88 232 GLN A C 1
ATOM 1913 O O . GLN A 1 232 ? 8.939 -30.927 14.920 1.00 85.88 232 GLN A O 1
ATOM 1918 N N . ARG A 1 233 ? 9.051 -33.149 14.533 1.00 87.38 233 ARG A N 1
ATOM 1919 C CA . ARG A 1 233 ? 8.638 -33.570 15.879 1.00 87.38 233 ARG A CA 1
ATOM 1920 C C . ARG A 1 233 ? 9.582 -33.049 16.957 1.00 87.38 233 ARG A C 1
ATOM 1922 O O . ARG A 1 233 ? 9.116 -32.414 17.889 1.00 87.38 233 ARG A O 1
ATOM 1929 N N . ARG A 1 234 ? 10.895 -33.248 16.780 1.00 89.62 234 ARG A N 1
ATOM 1930 C CA . ARG A 1 234 ? 11.905 -32.794 17.753 1.00 89.62 234 ARG A CA 1
ATOM 1931 C C . ARG A 1 234 ? 11.896 -31.279 17.934 1.00 89.62 234 ARG A C 1
ATOM 1933 O O . ARG A 1 234 ? 11.968 -30.810 19.058 1.00 89.62 234 ARG A O 1
ATOM 1940 N N . LEU A 1 235 ? 11.756 -30.525 16.841 1.00 89.06 235 LEU A N 1
ATOM 1941 C CA . LEU A 1 235 ? 11.671 -29.064 16.910 1.00 89.06 235 LEU A CA 1
ATOM 1942 C C . LEU A 1 235 ? 10.425 -28.607 17.687 1.00 89.06 235 LEU A C 1
ATOM 1944 O O . LEU A 1 235 ? 10.496 -27.673 18.479 1.00 89.06 235 LEU A O 1
ATOM 1948 N N . LEU A 1 236 ? 9.284 -29.265 17.459 1.00 87.50 236 LEU A N 1
ATOM 1949 C CA . LEU A 1 236 ? 8.042 -28.965 18.170 1.00 87.50 236 LEU A CA 1
ATOM 1950 C C . LEU A 1 236 ? 8.139 -29.327 19.656 1.00 87.50 236 LEU A C 1
ATOM 1952 O O . LEU A 1 236 ? 7.665 -28.560 20.488 1.00 87.50 236 LEU A O 1
ATOM 1956 N N . ASP A 1 237 ? 8.780 -30.452 19.980 1.00 87.94 237 ASP A N 1
ATOM 1957 C CA . ASP A 1 237 ? 9.026 -30.881 21.358 1.00 87.94 237 ASP A CA 1
ATOM 1958 C C . ASP A 1 237 ? 9.941 -29.883 22.093 1.00 87.94 237 ASP A C 1
ATOM 1960 O O . ASP A 1 237 ? 9.627 -29.495 23.217 1.00 87.94 237 ASP A O 1
ATOM 1964 N N . ASP A 1 238 ? 11.001 -29.384 21.446 1.00 91.12 238 ASP A N 1
ATOM 1965 C CA . ASP A 1 238 ? 11.885 -28.350 22.012 1.00 91.12 238 ASP A CA 1
ATOM 1966 C C . ASP A 1 238 ? 11.147 -27.024 22.250 1.00 91.12 238 ASP A C 1
ATOM 1968 O O . ASP A 1 238 ? 11.322 -26.385 23.290 1.00 91.12 238 ASP A O 1
ATOM 1972 N N . ILE A 1 239 ? 10.285 -26.608 21.315 1.00 86.81 239 ILE A N 1
ATOM 1973 C CA . ILE A 1 239 ? 9.458 -25.403 21.476 1.00 86.81 239 ILE A CA 1
ATOM 1974 C C . ILE A 1 239 ? 8.455 -25.593 22.616 1.00 86.81 239 ILE A C 1
ATOM 1976 O O . ILE A 1 239 ? 8.300 -24.695 23.442 1.00 86.81 239 ILE A O 1
ATOM 1980 N N . ASN A 1 240 ? 7.806 -26.756 22.701 1.00 87.50 240 ASN A N 1
ATOM 1981 C CA . ASN A 1 240 ? 6.867 -27.058 23.776 1.00 87.50 240 ASN A CA 1
ATOM 1982 C C . ASN A 1 240 ? 7.575 -27.054 25.140 1.00 87.50 240 ASN A C 1
ATOM 1984 O O . ASN A 1 240 ? 7.073 -26.483 26.105 1.00 87.50 240 ASN A O 1
ATOM 1988 N N . LEU A 1 241 ? 8.792 -27.599 25.207 1.00 90.44 241 LEU A N 1
ATOM 1989 C CA . LEU A 1 241 ? 9.611 -27.588 26.415 1.00 90.44 241 LEU A CA 1
ATOM 1990 C C . LEU A 1 241 ? 10.016 -26.163 26.818 1.00 90.44 241 LEU A C 1
ATOM 1992 O O . LEU A 1 241 ? 9.916 -25.815 27.995 1.00 90.44 241 LEU A O 1
ATOM 1996 N N . MET A 1 242 ? 10.394 -25.311 25.858 1.00 87.56 242 MET A N 1
ATOM 1997 C CA . MET A 1 242 ? 10.646 -23.891 26.123 1.00 87.56 242 MET A CA 1
ATOM 1998 C C . MET A 1 242 ? 9.394 -23.169 26.621 1.00 87.56 242 MET A C 1
ATOM 2000 O O . MET A 1 242 ? 9.491 -22.377 27.556 1.00 87.56 242 MET A O 1
ATOM 2004 N N . ILE A 1 243 ? 8.224 -23.431 26.033 1.00 83.94 243 ILE A N 1
ATOM 2005 C CA . ILE A 1 243 ? 6.965 -22.815 26.465 1.00 83.94 243 ILE A CA 1
ATOM 2006 C C . ILE A 1 243 ? 6.639 -23.259 27.892 1.00 83.94 243 ILE A C 1
ATOM 2008 O O . ILE A 1 243 ? 6.454 -22.397 28.746 1.00 83.94 243 ILE A O 1
ATOM 2012 N N . LEU A 1 244 ? 6.669 -24.566 28.178 1.00 86.12 244 LEU A N 1
ATOM 2013 C CA . LEU A 1 244 ? 6.398 -25.141 29.502 1.00 86.12 244 LEU A CA 1
ATOM 2014 C C . LEU A 1 244 ? 7.333 -24.593 30.587 1.00 86.12 244 LEU A C 1
ATOM 2016 O O . LEU A 1 244 ? 6.891 -24.310 31.700 1.00 86.12 244 LEU A O 1
ATOM 2020 N N . GLN A 1 245 ? 8.615 -24.404 30.269 1.00 89.94 245 GLN A N 1
ATOM 2021 C CA . GLN A 1 245 ? 9.591 -23.839 31.205 1.00 89.94 245 GLN A CA 1
ATOM 2022 C C . GLN A 1 245 ? 9.393 -22.341 31.464 1.00 89.94 245 GLN A C 1
ATOM 2024 O O . GLN A 1 245 ? 9.819 -21.848 32.507 1.00 89.94 245 GLN A O 1
ATOM 2029 N N . ASN A 1 246 ? 8.738 -21.626 30.548 1.00 86.00 246 ASN A N 1
ATOM 2030 C CA . ASN A 1 246 ? 8.510 -20.185 30.637 1.00 86.00 246 ASN A CA 1
ATOM 2031 C C . ASN A 1 246 ? 7.048 -19.818 30.936 1.00 86.00 246 ASN A C 1
ATOM 2033 O O . ASN A 1 246 ? 6.695 -18.639 30.851 1.00 86.00 246 ASN A O 1
ATOM 2037 N N . ILE A 1 247 ? 6.196 -20.786 31.304 1.00 83.56 247 ILE A N 1
ATOM 2038 C CA . ILE A 1 247 ? 4.822 -20.487 31.718 1.00 83.56 247 ILE A CA 1
ATOM 2039 C C . ILE A 1 247 ? 4.879 -19.547 32.928 1.00 83.56 247 ILE A C 1
ATOM 2041 O O . ILE A 1 247 ? 5.534 -19.867 33.928 1.00 83.56 247 ILE A O 1
ATOM 2045 N N . PRO A 1 248 ? 4.203 -18.386 32.868 1.00 77.81 248 PRO A N 1
ATOM 2046 C CA . PRO A 1 248 ? 4.206 -17.441 33.967 1.00 77.81 248 PRO A CA 1
ATOM 2047 C C . PRO A 1 248 ? 3.555 -18.080 35.197 1.00 77.81 248 PRO A C 1
ATOM 2049 O O . PRO A 1 248 ? 2.353 -18.335 35.226 1.00 77.81 248 PRO A O 1
ATOM 2052 N N . LYS A 1 249 ? 4.360 -18.331 36.233 1.00 80.69 249 LYS A N 1
ATOM 2053 C CA . LYS A 1 249 ? 3.864 -18.724 37.553 1.00 80.69 249 LYS A CA 1
ATOM 2054 C C . LYS A 1 249 ? 3.565 -17.474 38.366 1.00 80.69 249 LYS A C 1
ATOM 2056 O O . LYS A 1 249 ? 4.477 -16.739 38.750 1.00 80.69 249 LYS A O 1
ATOM 2061 N N . PHE A 1 250 ? 2.287 -17.234 38.634 1.00 79.00 250 PHE A N 1
ATOM 2062 C CA . PHE A 1 250 ? 1.854 -16.140 39.494 1.00 79.00 250 PHE A CA 1
ATOM 2063 C C . PHE A 1 250 ? 1.863 -16.607 40.951 1.00 79.00 250 PHE A C 1
ATOM 2065 O O . PHE A 1 250 ? 1.037 -17.416 41.364 1.00 79.00 250 PHE A O 1
ATOM 2072 N N . SER A 1 251 ? 2.813 -16.095 41.732 1.00 77.50 251 SER A N 1
ATOM 2073 C CA . SER A 1 251 ? 2.926 -16.386 43.162 1.00 77.50 251 SER A CA 1
ATOM 2074 C C . SER A 1 251 ? 2.742 -15.104 43.971 1.00 77.50 251 SER A C 1
ATOM 2076 O O . SER A 1 251 ? 3.396 -14.090 43.711 1.00 77.50 251 SER A O 1
ATOM 2078 N N . GLY A 1 252 ? 1.839 -15.138 44.950 1.00 74.00 252 GLY A N 1
ATOM 2079 C CA . GLY A 1 252 ? 1.581 -14.029 45.862 1.00 74.00 252 GLY A CA 1
ATOM 2080 C C . GLY A 1 252 ? 2.692 -13.946 46.901 1.00 74.00 252 GLY A C 1
ATOM 2081 O O . GLY A 1 252 ? 2.747 -14.757 47.822 1.00 74.00 252 GLY A O 1
ATOM 2082 N N . ALA A 1 253 ? 3.615 -12.993 46.730 1.00 73.69 253 ALA A N 1
ATOM 2083 C CA . ALA A 1 253 ? 4.743 -12.767 47.640 1.00 73.69 253 ALA A CA 1
ATOM 2084 C C . ALA A 1 253 ? 5.598 -14.026 47.939 1.00 73.69 253 ALA A C 1
ATOM 2086 O O . ALA A 1 253 ? 6.278 -14.077 48.958 1.00 73.69 253 ALA A O 1
ATOM 2087 N N . ARG A 1 254 ? 5.590 -15.027 47.039 1.00 73.00 254 ARG A N 1
ATOM 2088 C CA . ARG A 1 254 ? 6.222 -16.357 47.197 1.00 73.00 254 ARG A CA 1
ATOM 2089 C C . ARG A 1 254 ? 5.658 -17.232 48.324 1.00 73.00 254 ARG A C 1
ATOM 2091 O O . ARG A 1 254 ? 6.199 -18.305 48.566 1.00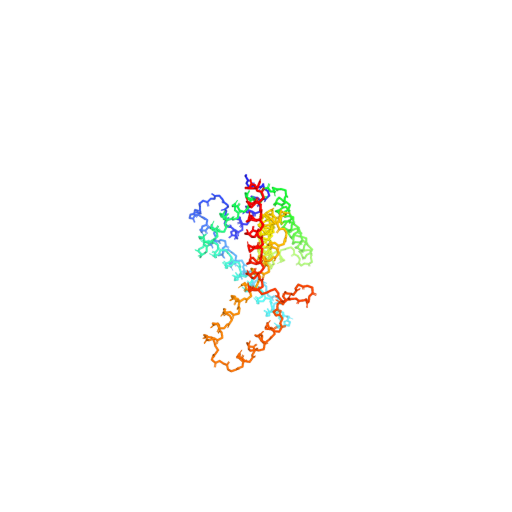 73.00 254 ARG A O 1
ATOM 2098 N N . PHE A 1 255 ? 4.594 -16.804 49.001 1.00 73.56 255 PHE A N 1
ATOM 2099 C CA . PHE A 1 255 ? 3.984 -17.569 50.092 1.00 73.56 255 PHE A CA 1
ATOM 2100 C C . PHE A 1 255 ? 2.935 -18.562 49.597 1.00 73.56 255 PHE A C 1
ATOM 2102 O O . PHE A 1 255 ? 2.725 -19.595 50.225 1.00 73.56 255 PHE A O 1
ATOM 2109 N N . PHE A 1 256 ? 2.274 -18.254 48.483 1.00 77.12 256 PHE A N 1
ATOM 2110 C CA . PHE A 1 256 ? 1.244 -19.106 47.906 1.00 77.12 256 PHE A CA 1
ATOM 2111 C C . PHE A 1 256 ? 1.198 -18.933 46.392 1.00 77.12 256 PHE A C 1
ATOM 2113 O O . PHE A 1 256 ? 1.257 -17.816 45.868 1.00 77.12 256 PHE A O 1
ATOM 2120 N N . ASP A 1 257 ? 1.069 -20.051 45.688 1.00 78.00 257 ASP A N 1
ATOM 2121 C CA . ASP A 1 257 ? 0.778 -20.036 44.262 1.00 78.00 257 ASP A CA 1
ATOM 2122 C C . ASP A 1 257 ? -0.685 -19.634 44.058 1.00 78.00 257 ASP A C 1
ATOM 2124 O O . ASP A 1 257 ? -1.609 -20.154 44.700 1.00 78.00 257 ASP A O 1
ATOM 2128 N N . ILE A 1 258 ? -0.895 -18.648 43.186 1.00 72.25 258 ILE A N 1
ATOM 2129 C CA . ILE A 1 258 ? -2.225 -18.160 42.833 1.00 72.25 258 ILE A CA 1
ATOM 2130 C C . ILE A 1 258 ? -2.793 -19.160 41.834 1.00 72.25 258 ILE A C 1
ATOM 2132 O O . ILE A 1 258 ? -2.616 -19.040 40.625 1.00 72.25 258 ILE A O 1
ATOM 2136 N N . SER A 1 259 ? -3.428 -20.194 42.373 1.00 76.12 259 SER A N 1
ATOM 2137 C CA . SER A 1 259 ? -4.144 -21.204 41.607 1.00 76.12 259 SER A CA 1
ATOM 2138 C C . SER A 1 259 ? -5.651 -20.981 41.716 1.00 76.12 259 SER A C 1
ATOM 2140 O O . SER A 1 259 ? -6.139 -20.326 42.644 1.00 76.12 259 SER A O 1
ATOM 2142 N N . ARG A 1 260 ? -6.413 -21.556 40.782 1.00 70.75 260 ARG A N 1
ATOM 2143 C CA . ARG A 1 260 ? -7.879 -21.470 40.775 1.00 70.75 260 ARG A CA 1
ATOM 2144 C C . ARG A 1 260 ? -8.503 -21.984 42.079 1.00 70.75 260 ARG A C 1
ATOM 2146 O O . ARG A 1 260 ? -9.498 -21.427 42.540 1.00 70.75 260 ARG A O 1
ATOM 2153 N N . SER A 1 261 ? -7.895 -22.991 42.710 1.00 77.31 261 SER A N 1
ATOM 2154 C CA . SER A 1 261 ? -8.333 -23.483 44.020 1.00 77.31 261 SER A CA 1
ATOM 2155 C C . SER A 1 261 ? -8.068 -22.466 45.129 1.00 77.31 261 SER A C 1
ATOM 2157 O O . SER A 1 261 ? -8.952 -22.251 45.948 1.00 77.31 261 SER A O 1
ATOM 2159 N N . THR A 1 262 ? -6.928 -21.767 45.120 1.00 75.06 262 THR A N 1
ATOM 2160 C CA . THR A 1 262 ? -6.613 -20.697 46.086 1.00 75.06 262 THR A CA 1
ATOM 2161 C C . THR A 1 262 ? -7.672 -19.588 46.055 1.00 75.06 262 THR A C 1
ATOM 2163 O O . THR A 1 262 ? -8.098 -19.094 47.100 1.00 75.06 262 THR A O 1
ATOM 2166 N N . ILE A 1 263 ? -8.152 -19.231 44.859 1.00 69.81 263 ILE A N 1
ATOM 2167 C CA . ILE A 1 263 ? -9.193 -18.211 44.669 1.00 69.81 263 ILE A CA 1
ATOM 2168 C C . ILE A 1 263 ? -10.524 -18.687 45.256 1.00 69.81 263 ILE A C 1
ATOM 2170 O O . ILE A 1 263 ? -11.115 -17.979 46.071 1.00 69.81 263 ILE A O 1
ATOM 2174 N N . LEU A 1 264 ? -10.965 -19.898 44.906 1.00 74.50 264 LEU A N 1
ATOM 2175 C CA . LEU A 1 264 ? -12.197 -20.480 45.447 1.00 74.50 264 LEU A CA 1
ATOM 2176 C C . LEU A 1 264 ? -12.142 -20.602 46.975 1.00 74.50 264 LEU A C 1
ATOM 2178 O O . LEU A 1 264 ? -13.101 -20.238 47.648 1.00 74.50 264 LEU A O 1
ATOM 2182 N N . HIS A 1 265 ? -10.996 -21.006 47.519 1.00 80.31 265 HIS A N 1
ATOM 2183 C CA . HIS A 1 265 ? -10.802 -21.177 48.955 1.00 80.31 265 HIS A CA 1
ATOM 2184 C C . HIS A 1 265 ? -10.819 -19.842 49.719 1.00 80.31 265 HIS A C 1
ATOM 2186 O O . HIS A 1 265 ? -11.311 -19.777 50.849 1.00 80.31 265 HIS A O 1
ATOM 2192 N N . SER A 1 266 ? -10.313 -18.763 49.108 1.00 75.81 266 SER A N 1
ATOM 2193 C CA . SER A 1 266 ? -10.399 -17.407 49.672 1.00 75.81 266 SER A CA 1
ATOM 2194 C C . SER A 1 266 ? -11.829 -16.853 49.643 1.00 75.81 266 SER A C 1
ATOM 2196 O O . SER A 1 266 ? -12.292 -16.275 50.625 1.00 75.81 266 SER A O 1
ATOM 2198 N N . LEU A 1 267 ? -12.571 -17.093 48.557 1.00 70.19 267 LEU A N 1
ATOM 2199 C CA . LEU A 1 267 ? -13.999 -16.775 48.455 1.00 70.19 267 LEU A CA 1
ATOM 2200 C C . LEU A 1 267 ? -14.820 -17.539 49.497 1.00 70.19 267 LEU A C 1
ATOM 2202 O O . LEU A 1 267 ? -15.689 -16.957 50.146 1.00 70.19 267 LEU A O 1
ATOM 2206 N N . GLU A 1 268 ? -14.518 -18.818 49.699 1.00 86.19 268 GLU A N 1
ATOM 2207 C CA . GLU A 1 268 ? -15.155 -19.659 50.709 1.00 86.19 268 GLU A CA 1
ATOM 2208 C C . GLU A 1 268 ? -14.908 -19.128 52.128 1.00 86.19 268 GLU A C 1
ATOM 2210 O O . GLU A 1 268 ? -15.853 -18.978 52.907 1.00 86.19 268 GLU A O 1
ATOM 2215 N N . THR A 1 269 ? -13.669 -18.748 52.457 1.00 87.31 269 THR A N 1
ATOM 2216 C CA . THR A 1 269 ? -13.346 -18.182 53.780 1.00 87.31 269 THR A CA 1
ATOM 2217 C C . THR A 1 269 ? -14.020 -16.833 54.012 1.00 87.31 269 THR A C 1
ATOM 2219 O O . THR A 1 269 ? -14.589 -16.620 55.083 1.00 87.31 269 THR A O 1
ATOM 2222 N N . VAL A 1 270 ? -14.034 -15.942 53.015 1.00 78.38 270 VAL A N 1
ATOM 2223 C CA . VAL A 1 270 ? -14.740 -14.651 53.106 1.00 78.38 270 VAL A CA 1
ATOM 2224 C C . VAL A 1 270 ? -16.243 -14.859 53.287 1.00 78.38 270 VAL A C 1
ATOM 2226 O O . VAL A 1 270 ? -16.852 -14.226 54.148 1.00 78.38 270 VAL A O 1
ATOM 2229 N N . THR A 1 271 ? -16.844 -15.780 52.532 1.00 79.81 271 THR A N 1
ATOM 2230 C CA . THR A 1 271 ? -18.279 -16.088 52.637 1.00 79.81 271 THR A CA 1
ATOM 2231 C C . THR A 1 271 ? -18.617 -16.632 54.022 1.00 79.81 271 THR A C 1
ATOM 2233 O O . THR A 1 271 ? -19.558 -16.163 54.661 1.00 79.81 271 THR A O 1
ATOM 2236 N N . THR A 1 272 ? -17.802 -17.558 54.530 1.00 91.31 272 THR A N 1
ATOM 2237 C CA . THR A 1 272 ? -17.957 -18.127 55.875 1.00 91.31 272 THR A CA 1
ATOM 2238 C C . THR A 1 272 ? -17.856 -17.041 56.949 1.00 91.31 272 THR A C 1
ATOM 2240 O O . THR A 1 272 ? -18.691 -16.975 57.850 1.00 91.31 272 THR A O 1
ATOM 2243 N N . PHE A 1 273 ? -16.889 -16.130 56.824 1.00 89.25 273 PHE A N 1
ATOM 2244 C CA . PHE A 1 273 ? -16.718 -15.009 57.748 1.00 89.25 273 PHE A CA 1
ATOM 2245 C C . PHE A 1 273 ? -17.911 -14.038 57.737 1.00 89.25 273 PHE A C 1
ATOM 2247 O O . PHE A 1 273 ? -18.362 -13.596 58.798 1.00 89.25 273 PHE A O 1
ATOM 2254 N N . ILE A 1 274 ? -18.459 -13.728 56.556 1.00 79.06 274 ILE A N 1
ATOM 2255 C CA . ILE A 1 274 ? -19.655 -12.884 56.413 1.00 79.06 274 ILE A CA 1
ATOM 2256 C C . ILE A 1 274 ? -20.862 -13.546 57.084 1.00 79.06 274 ILE A C 1
ATOM 2258 O O . ILE A 1 274 ? -21.575 -12.879 57.832 1.00 79.06 274 ILE A O 1
ATOM 2262 N N . ILE A 1 275 ? -21.068 -14.851 56.875 1.00 90.00 275 ILE A N 1
ATOM 2263 C CA . ILE A 1 275 ? -22.162 -15.606 57.507 1.00 90.00 275 ILE A CA 1
ATOM 2264 C C . ILE A 1 275 ? -22.058 -15.525 59.033 1.00 90.00 275 ILE A C 1
ATOM 2266 O O . ILE A 1 275 ? -23.033 -15.162 59.692 1.00 90.00 275 ILE A O 1
ATOM 2270 N N . ILE A 1 276 ? -20.872 -15.792 59.590 1.00 93.12 276 ILE A N 1
ATOM 2271 C CA . ILE A 1 276 ? -20.624 -15.718 61.037 1.00 93.12 276 ILE A CA 1
ATOM 2272 C C . ILE A 1 276 ? -20.893 -14.300 61.560 1.00 93.12 276 ILE A C 1
ATOM 2274 O O . ILE A 1 276 ? -21.577 -14.123 62.566 1.00 93.12 276 ILE A O 1
ATOM 2278 N N . SER A 1 277 ? -20.416 -13.273 60.855 1.00 80.12 277 SER A N 1
ATOM 2279 C CA . SER A 1 277 ? -20.618 -11.871 61.244 1.00 80.12 277 SER A CA 1
ATOM 2280 C C . SER A 1 277 ? -22.099 -11.472 61.255 1.00 80.12 277 SER A C 1
ATOM 2282 O O . SER A 1 277 ? -22.547 -10.767 62.161 1.00 80.12 277 SER A O 1
ATOM 2284 N N . ILE A 1 278 ? -22.880 -11.947 60.278 1.00 84.25 278 ILE A N 1
ATOM 2285 C CA . ILE A 1 278 ? -24.332 -11.732 60.227 1.00 84.25 278 ILE A CA 1
ATOM 2286 C C . ILE A 1 278 ? -25.012 -12.421 61.415 1.00 84.25 278 ILE A C 1
ATOM 2288 O O . ILE A 1 278 ? -25.817 -11.788 62.096 1.00 84.25 278 ILE A O 1
ATOM 2292 N N . GLN A 1 279 ? -24.656 -13.675 61.710 1.00 86.31 279 GLN A N 1
ATOM 2293 C CA . GLN A 1 279 ? -25.212 -14.425 62.842 1.00 86.31 279 GLN A CA 1
ATOM 2294 C C . GLN A 1 279 ? -24.946 -13.730 64.186 1.00 86.31 279 GLN A C 1
ATOM 2296 O O . GLN A 1 279 ? -25.864 -13.587 64.996 1.00 86.31 279 GLN A O 1
ATOM 2301 N N . PHE A 1 280 ? -23.727 -13.225 64.406 1.00 89.75 280 PHE A N 1
ATOM 2302 C CA . PHE A 1 280 ? -23.388 -12.456 65.609 1.00 89.75 280 PHE A CA 1
ATOM 2303 C C . PHE A 1 280 ? -24.198 -11.165 65.729 1.00 89.75 280 PHE A C 1
ATOM 2305 O O . PHE A 1 280 ? -24.695 -10.844 66.809 1.00 89.75 280 PHE A O 1
ATOM 2312 N N . ARG A 1 281 ? -24.375 -10.436 64.621 1.00 86.50 281 ARG A N 1
ATOM 2313 C CA . ARG A 1 281 ? -25.170 -9.204 64.611 1.00 86.50 281 ARG A CA 1
ATOM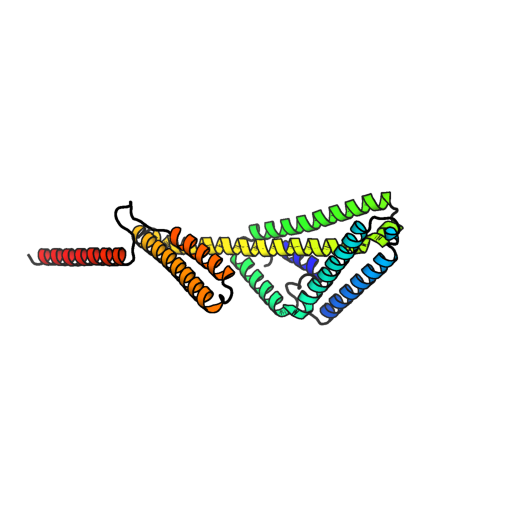 2314 C C . ARG A 1 281 ? -26.632 -9.468 64.964 1.00 86.50 281 ARG A C 1
ATOM 2316 O O . ARG A 1 281 ? -27.207 -8.709 65.735 1.00 86.50 281 ARG A O 1
ATOM 2323 N N . THR A 1 282 ? -27.225 -10.533 64.430 1.00 85.69 282 THR A N 1
ATOM 2324 C CA . THR A 1 282 ? -28.615 -10.906 64.727 1.00 85.69 282 THR A CA 1
ATOM 2325 C C . THR A 1 282 ? -28.794 -11.341 66.183 1.00 85.69 282 THR A C 1
ATOM 2327 O O . THR A 1 282 ? -29.800 -10.994 66.791 1.00 85.69 282 THR A O 1
ATOM 2330 N N . SER A 1 283 ? -27.811 -12.036 66.766 1.00 90.25 283 SER A N 1
ATOM 2331 C CA . SER A 1 283 ? -27.827 -12.424 68.184 1.00 90.25 283 SER A CA 1
ATOM 2332 C C . SER A 1 283 ? -27.867 -11.210 69.123 1.00 90.25 283 SER A C 1
ATOM 2334 O O . SER A 1 283 ? -28.673 -11.177 70.048 1.00 90.25 283 SER A O 1
ATOM 2336 N N . MET A 1 284 ? -27.072 -10.169 68.838 1.00 83.56 284 MET A N 1
ATOM 2337 C CA . MET A 1 284 ? -27.025 -8.950 69.661 1.00 83.56 284 MET A CA 1
ATOM 2338 C C . MET A 1 284 ? -28.296 -8.091 69.601 1.00 83.56 284 MET A C 1
ATOM 2340 O O . MET A 1 284 ? -28.519 -7.295 70.500 1.00 83.56 284 MET A O 1
ATOM 2344 N N . ILE A 1 285 ? -29.112 -8.209 68.550 1.00 86.69 285 ILE A N 1
ATOM 2345 C CA . ILE A 1 285 ? -30.360 -7.433 68.414 1.00 86.69 285 ILE A CA 1
ATOM 2346 C C . ILE A 1 285 ? -31.506 -8.059 69.228 1.00 86.69 285 ILE A C 1
ATOM 2348 O O . ILE A 1 285 ? -32.470 -7.375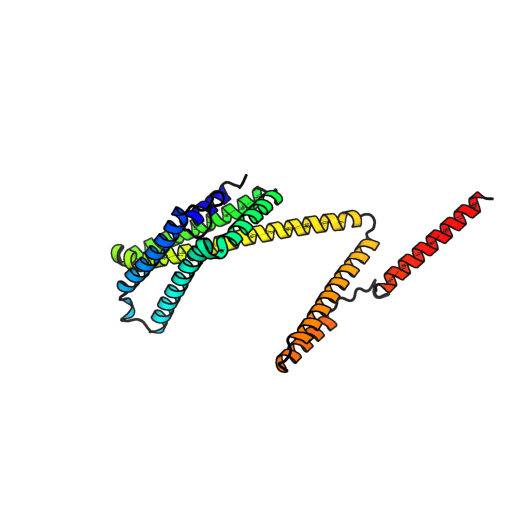 69.554 1.00 86.69 285 ILE A O 1
ATOM 2352 N N . ASN A 1 286 ? -31.404 -9.349 69.558 1.00 80.75 286 ASN A N 1
ATOM 2353 C CA . ASN A 1 286 ? -32.441 -10.098 70.271 1.00 80.75 286 ASN A CA 1
ATOM 2354 C C . ASN A 1 286 ? -32.190 -10.209 71.791 1.00 80.75 286 ASN A C 1
ATOM 2356 O O . ASN A 1 286 ? -32.905 -10.958 72.458 1.00 80.75 286 ASN A O 1
ATOM 2360 N N . GLN A 1 287 ? -31.184 -9.505 72.321 1.00 70.81 287 GLN A N 1
ATOM 2361 C CA . GLN A 1 287 ? -30.945 -9.307 73.758 1.00 70.81 287 GLN A CA 1
ATOM 2362 C C . GLN A 1 287 ? -31.407 -7.915 74.179 1.00 70.81 287 GLN A C 1
ATOM 2364 O O . GLN A 1 287 ? -31.973 -7.818 75.289 1.00 70.81 287 GLN A O 1
#